Protein AF-Q5AX86-F1 (afdb_monomer)

Secondary structure (DSSP, 8-state):
-HHHIIIIIHHHHTTTHHHH--SSS-HHHHHHHHHHHHHHHHHHS---TTS-HHHHHHHTT---HHHHHHHHHHHTSEEEEEEEEEETTEEEEEEEEEETTEEEEEEEEEEETT--HHHHHHHHHHHHHHHHHTSGGGTT-SS-PPP------TTSS-HHHHHHHHHHHHHHTS--TTSPPPHHHHHHHHHHHHHHHHHHHHHHHS-HHHHHTT-----HHHHHHHTTS-HHHHHHHHHHHHT-SS-HHHHHHTT-SSS--B-TTSSB--TTHHHH-HHHHHHTHHHHTT-SSHHHHHHHHHHHSHHHHHHHHHHHHHTTIIIIIS--GGGT--

Radius of gyration: 35.21 Å; Cα contacts (8 Å, |Δi|>4): 435; chains: 1; bounding box: 73×39×87 Å

InterPro domains:
  IPR012337 Ribonuclease H-like superfamily [SSF53098] (78-175)
  IPR036397 Ribonuclease H superfamily [G3DSA:3.30.420.10] (135-176)

Mean predicted aligned error: 13.95 Å

Nearest PDB structures (foldseek):
  1l4s-assembly1_A  TM=4.007E-01  e=5.337E-01  Escherichia coli
  3hjf-assembly1_A  TM=3.386E-01  e=1.999E+00  Thermus thermophilus HB27
  1imu-assembly1_A  TM=4.315E-01  e=4.655E+00  Haemophilus influenzae
  4lid-assembly1_B  TM=6.102E-01  e=7.895E+00  Sulfolobus spindle-shaped virus 1

Structure (mmCIF, N/CA/C/O backbone):
data_AF-Q5AX86-F1
#
_entry.id   AF-Q5AX86-F1
#
loop_
_atom_site.group_PDB
_atom_site.id
_atom_site.type_symbol
_atom_site.label_atom_id
_atom_site.label_alt_id
_atom_site.label_comp_id
_atom_site.label_asym_id
_atom_site.label_entity_id
_atom_site.label_seq_id
_atom_site.pdbx_PDB_ins_code
_atom_site.Cartn_x
_atom_site.Cartn_y
_atom_site.Cartn_z
_atom_site.occupancy
_atom_site.B_iso_or_equiv
_atom_site.auth_seq_id
_atom_site.auth_comp_id
_atom_site.auth_asym_id
_atom_site.auth_atom_id
_atom_site.pdbx_PDB_model_num
ATOM 1 N N . MET A 1 1 ? 7.206 -17.200 -47.779 1.00 78.69 1 MET A N 1
ATOM 2 C CA . MET A 1 1 ? 6.952 -15.740 -47.746 1.00 78.69 1 MET A CA 1
ATOM 3 C C . MET A 1 1 ? 7.113 -15.130 -46.357 1.00 78.69 1 MET A C 1
ATOM 5 O O . MET A 1 1 ? 7.884 -14.190 -46.231 1.00 78.69 1 MET A O 1
ATOM 9 N N . ARG A 1 2 ? 6.491 -15.676 -45.299 1.00 82.38 2 ARG A N 1
ATOM 10 C CA . ARG A 1 2 ? 6.588 -15.115 -43.934 1.00 82.38 2 ARG A CA 1
ATOM 11 C C . ARG A 1 2 ? 8.021 -14.900 -43.427 1.00 82.38 2 ARG A C 1
ATOM 13 O O . ARG A 1 2 ? 8.354 -13.804 -42.993 1.00 82.38 2 ARG A O 1
ATOM 20 N N . ALA A 1 3 ? 8.877 -15.917 -43.536 1.00 83.31 3 ALA A N 1
ATOM 21 C CA . ALA A 1 3 ? 10.274 -15.818 -43.106 1.00 83.31 3 ALA A CA 1
ATOM 22 C C . ALA A 1 3 ? 11.039 -14.692 -43.829 1.00 83.31 3 ALA A C 1
ATOM 24 O O . ALA A 1 3 ? 11.795 -13.973 -43.192 1.00 83.31 3 ALA A O 1
ATOM 25 N N . ALA A 1 4 ? 10.787 -14.478 -45.125 1.00 84.44 4 ALA A N 1
ATOM 26 C CA . ALA A 1 4 ? 11.418 -13.404 -45.895 1.00 84.44 4 ALA A CA 1
ATOM 27 C C . ALA A 1 4 ? 10.956 -12.009 -45.437 1.00 84.44 4 ALA A C 1
ATOM 29 O O . ALA A 1 4 ? 11.765 -11.092 -45.330 1.00 84.44 4 ALA A O 1
ATOM 30 N N . VAL A 1 5 ? 9.673 -11.849 -45.095 1.00 83.12 5 VAL A N 1
ATOM 31 C CA . VAL A 1 5 ? 9.160 -10.593 -44.523 1.00 83.12 5 VAL A CA 1
ATOM 32 C C . VAL A 1 5 ? 9.840 -10.299 -43.184 1.00 83.12 5 VAL A C 1
ATOM 34 O O . VAL A 1 5 ? 10.326 -9.192 -42.973 1.00 83.12 5 VAL A O 1
ATOM 37 N N . ILE A 1 6 ? 9.939 -11.297 -42.304 1.00 82.94 6 ILE A N 1
ATOM 38 C CA . ILE A 1 6 ? 10.542 -11.127 -40.975 1.00 82.94 6 ILE A CA 1
ATOM 39 C C . ILE A 1 6 ? 12.048 -10.857 -41.056 1.00 82.94 6 ILE A C 1
ATOM 41 O O . ILE A 1 6 ? 12.547 -10.018 -40.315 1.00 82.94 6 ILE A O 1
ATOM 45 N N . GLN A 1 7 ? 12.767 -11.552 -41.938 1.00 85.38 7 GLN A N 1
ATOM 46 C CA . GLN A 1 7 ? 14.231 -11.493 -42.002 1.00 85.38 7 GLN A CA 1
ATOM 47 C C . GLN A 1 7 ? 14.764 -10.363 -42.889 1.00 85.38 7 GLN A C 1
ATOM 49 O O . GLN A 1 7 ? 15.870 -9.889 -42.657 1.00 85.38 7 GLN A O 1
ATOM 54 N N . CYS A 1 8 ? 14.006 -9.920 -43.894 1.00 86.25 8 CYS A N 1
ATOM 55 C CA . CYS A 1 8 ? 14.486 -8.925 -44.858 1.00 86.25 8 CYS A CA 1
ATOM 56 C C . CYS A 1 8 ? 13.701 -7.615 -44.779 1.00 86.25 8 CYS A C 1
ATOM 58 O O . CYS A 1 8 ? 14.297 -6.547 -44.765 1.00 86.25 8 CYS A O 1
ATOM 60 N N . VAL A 1 9 ? 12.369 -7.675 -44.702 1.00 83.81 9 VAL A N 1
ATOM 61 C CA . VAL A 1 9 ? 11.530 -6.467 -44.781 1.00 83.81 9 VAL A CA 1
ATOM 62 C C . VAL A 1 9 ? 11.488 -5.727 -43.445 1.00 83.81 9 VAL A C 1
ATOM 64 O O . VAL A 1 9 ? 11.658 -4.509 -43.420 1.00 83.81 9 VAL A O 1
ATOM 67 N N . LEU A 1 10 ? 11.294 -6.441 -42.329 1.00 82.75 10 LEU A N 1
ATOM 68 C CA . LEU A 1 10 ? 11.212 -5.814 -41.004 1.00 82.75 10 LEU A CA 1
ATOM 69 C C . LEU A 1 10 ? 12.506 -5.095 -40.591 1.00 82.75 10 LEU A C 1
ATOM 71 O O . LEU A 1 10 ? 12.400 -3.943 -40.173 1.00 82.75 10 LEU A O 1
ATOM 75 N N . PRO A 1 11 ? 13.713 -5.684 -40.717 1.00 84.62 11 PRO A N 1
ATOM 76 C CA . PRO A 1 11 ? 14.936 -5.003 -40.301 1.00 84.62 11 PRO A CA 1
ATOM 77 C C . PRO A 1 11 ? 15.202 -3.737 -41.114 1.00 84.62 11 PRO A C 1
ATOM 79 O O . PRO A 1 11 ? 15.601 -2.729 -40.543 1.00 84.62 11 PRO A O 1
ATOM 82 N N . THR A 1 12 ? 14.919 -3.753 -42.421 1.00 86.75 12 THR A N 1
ATOM 83 C CA . THR A 1 12 ? 15.070 -2.574 -43.284 1.00 86.75 12 THR A CA 1
ATOM 84 C C . THR A 1 12 ? 14.047 -1.490 -42.953 1.00 86.75 12 THR A C 1
ATOM 86 O O . THR A 1 12 ? 14.413 -0.325 -42.844 1.00 86.75 12 THR A O 1
ATOM 89 N N . ALA A 1 13 ? 12.777 -1.855 -42.747 1.00 84.69 13 ALA A N 1
ATOM 90 C CA . ALA A 1 13 ? 11.720 -0.892 -42.428 1.00 84.69 13 ALA A CA 1
ATOM 91 C C . ALA A 1 13 ? 11.875 -0.259 -41.033 1.00 84.69 13 ALA A C 1
ATOM 93 O O . ALA A 1 13 ? 11.412 0.856 -40.803 1.00 84.69 13 ALA A O 1
ATOM 94 N N . LEU A 1 14 ? 12.503 -0.976 -40.098 1.00 85.06 14 LEU A N 1
ATOM 95 C CA . LEU A 1 14 ? 12.692 -0.549 -38.707 1.00 85.06 14 LEU A CA 1
ATOM 96 C C . LEU A 1 14 ? 14.100 -0.017 -38.433 1.00 85.06 14 LEU A C 1
ATOM 98 O O . LEU A 1 14 ? 14.398 0.369 -37.300 1.00 85.06 14 LEU A O 1
ATOM 102 N N . TYR A 1 15 ? 14.970 0.002 -39.441 1.00 84.38 15 TYR A N 1
ATOM 103 C CA . TYR A 1 15 ? 16.325 0.507 -39.302 1.00 84.38 15 TYR A CA 1
ATOM 104 C C . TYR A 1 15 ? 16.299 1.974 -38.860 1.00 84.38 15 TYR A C 1
ATOM 106 O O . TYR A 1 15 ? 15.675 2.813 -39.505 1.00 84.38 15 TYR A O 1
ATOM 114 N N . GLY A 1 16 ? 16.952 2.285 -37.738 1.00 78.00 16 GLY A N 1
ATOM 115 C CA . GLY A 1 16 ? 16.982 3.638 -37.175 1.00 78.00 16 GLY A CA 1
ATOM 116 C C . GLY A 1 16 ? 15.692 4.081 -36.471 1.00 78.00 16 GLY A C 1
ATOM 117 O O . GLY A 1 16 ? 15.604 5.237 -36.056 1.00 78.00 16 GLY A O 1
ATOM 118 N N . ALA A 1 17 ? 14.705 3.195 -36.281 1.00 80.94 17 ALA A N 1
ATOM 119 C CA . ALA A 1 17 ? 13.447 3.529 -35.601 1.00 80.94 17 ALA A CA 1
ATOM 120 C C . ALA A 1 17 ? 13.650 4.077 -34.180 1.00 80.94 17 ALA A C 1
ATOM 122 O O . ALA A 1 17 ? 12.872 4.906 -33.720 1.00 80.94 17 ALA A O 1
ATOM 123 N N . GLU A 1 18 ? 14.725 3.676 -33.504 1.00 74.19 18 GLU A N 1
ATOM 124 C CA . GLU A 1 18 ? 15.127 4.196 -32.192 1.00 74.19 18 GLU A CA 1
ATOM 125 C C . GLU A 1 18 ? 15.459 5.701 -32.171 1.00 74.19 18 GLU A C 1
ATOM 127 O O . GLU A 1 18 ? 15.354 6.334 -31.110 1.00 74.19 18 GLU A O 1
ATOM 132 N N . VAL A 1 19 ? 15.822 6.254 -33.336 1.00 73.56 19 VAL A N 1
ATOM 133 C CA . VAL A 1 19 ? 16.203 7.656 -33.546 1.00 73.56 19 VAL A CA 1
ATOM 134 C C . VAL A 1 19 ? 15.000 8.495 -33.974 1.00 73.56 19 VAL A C 1
ATOM 136 O O . VAL A 1 19 ? 14.775 9.566 -33.417 1.00 73.56 19 VAL A O 1
ATOM 139 N N . PHE A 1 20 ? 14.218 8.031 -34.955 1.00 76.44 20 PHE A N 1
ATOM 140 C CA . PHE A 1 20 ? 13.155 8.852 -35.553 1.00 76.44 20 PHE A CA 1
ATOM 141 C C . PHE A 1 20 ? 11.770 8.663 -34.921 1.00 76.44 20 PHE A C 1
ATOM 143 O O . PHE A 1 20 ? 10.929 9.560 -35.034 1.00 76.44 20 PHE A O 1
ATOM 150 N N . TYR A 1 21 ? 11.497 7.522 -34.278 1.00 77.12 21 TYR A N 1
ATOM 151 C CA . TYR A 1 21 ? 10.215 7.275 -33.623 1.00 77.12 21 TYR A CA 1
ATOM 152 C C . TYR A 1 21 ? 10.268 7.741 -32.163 1.00 77.12 21 TYR A C 1
ATOM 154 O O . TYR A 1 21 ? 11.211 7.462 -31.431 1.00 77.12 21 TYR A O 1
ATOM 162 N N . THR A 1 22 ? 9.248 8.470 -31.719 1.00 69.75 22 THR A N 1
ATOM 163 C CA . THR A 1 22 ? 9.179 9.071 -30.372 1.00 69.75 22 THR A CA 1
ATOM 164 C C . THR A 1 22 ? 7.855 8.786 -29.659 1.00 69.75 22 THR A C 1
ATOM 166 O O . THR A 1 22 ? 7.628 9.262 -28.547 1.00 69.75 22 THR A O 1
ATOM 169 N N . GLY A 1 23 ? 6.957 8.018 -30.287 1.00 69.56 23 GLY A N 1
ATOM 170 C CA . GLY A 1 23 ? 5.651 7.623 -29.745 1.00 69.56 23 GLY A CA 1
ATOM 171 C C . GLY A 1 23 ? 4.599 8.738 -29.686 1.00 69.56 23 GLY A C 1
ATOM 172 O O . GLY A 1 23 ? 3.405 8.458 -29.738 1.00 69.56 23 GLY A O 1
ATOM 173 N N . LYS A 1 24 ? 4.991 10.018 -29.628 1.00 64.06 24 LYS A N 1
ATOM 174 C CA . LYS A 1 24 ? 4.051 11.149 -29.576 1.00 64.06 24 LYS A CA 1
ATOM 175 C C . LYS A 1 24 ? 3.783 11.707 -30.975 1.00 64.06 24 LYS A C 1
ATOM 177 O O . LYS A 1 24 ? 4.699 12.142 -31.660 1.00 64.06 24 LYS A O 1
ATOM 182 N N . ARG A 1 25 ? 2.504 11.762 -31.374 1.00 66.50 25 ARG A N 1
ATOM 183 C CA . ARG A 1 25 ? 2.006 12.440 -32.597 1.00 66.50 25 ARG A CA 1
ATOM 184 C C . ARG A 1 25 ? 2.563 11.915 -33.934 1.00 66.50 25 ARG A C 1
ATOM 186 O O . ARG A 1 25 ? 2.402 12.566 -34.961 1.00 66.50 25 ARG A O 1
ATOM 193 N N . GLN A 1 26 ? 3.148 10.717 -33.956 1.00 82.12 26 GLN A N 1
ATOM 194 C CA . GLN A 1 26 ? 3.697 10.085 -35.164 1.00 82.12 26 GLN A CA 1
ATOM 195 C C . GLN A 1 26 ? 2.815 8.940 -35.693 1.00 82.12 26 GLN A C 1
ATOM 197 O O . GLN A 1 26 ? 3.321 7.962 -36.238 1.00 82.12 26 GLN A O 1
ATOM 202 N N . GLN A 1 27 ? 1.486 9.071 -35.588 1.00 84.50 27 GLN A N 1
ATOM 203 C CA . GLN A 1 27 ? 0.545 8.050 -36.078 1.00 84.50 27 GLN A CA 1
ATOM 204 C C . GLN A 1 27 ? 0.749 7.738 -37.568 1.00 84.50 27 GLN A C 1
ATOM 206 O O . GLN A 1 27 ? 0.566 6.609 -38.003 1.00 84.50 27 GLN A O 1
ATOM 211 N N . TRP A 1 28 ? 1.186 8.719 -38.357 1.00 87.00 28 TRP A N 1
ATOM 212 C CA . TRP A 1 28 ? 1.512 8.536 -39.771 1.00 87.00 28 TRP A CA 1
ATOM 213 C C . TRP A 1 28 ? 2.670 7.546 -40.015 1.00 87.00 28 TRP A C 1
ATOM 215 O O . TRP A 1 28 ? 2.637 6.814 -41.004 1.00 87.00 28 TRP A O 1
ATOM 225 N N . VAL A 1 29 ? 3.647 7.458 -39.102 1.00 86.38 29 VAL A N 1
ATOM 226 C CA . VAL A 1 29 ? 4.742 6.469 -39.156 1.00 86.38 29 VAL A CA 1
ATOM 227 C C . VAL A 1 29 ? 4.198 5.071 -38.860 1.00 86.38 29 VAL A C 1
ATOM 229 O O . VAL A 1 29 ? 4.479 4.126 -39.597 1.00 86.38 29 VAL A O 1
ATOM 232 N N . VAL A 1 30 ? 3.341 4.953 -37.839 1.00 88.44 30 VAL A N 1
ATOM 233 C CA . VAL A 1 30 ? 2.641 3.701 -37.500 1.00 88.44 30 VAL A CA 1
ATOM 234 C C . VAL A 1 30 ? 1.771 3.238 -38.673 1.00 88.44 30 VAL A C 1
ATOM 236 O O . VAL A 1 30 ? 1.842 2.080 -39.076 1.00 88.44 30 VAL A O 1
ATOM 239 N N . ASN A 1 31 ? 1.013 4.152 -39.285 1.00 90.19 31 ASN A N 1
ATOM 240 C CA . ASN A 1 31 ? 0.147 3.867 -40.430 1.00 90.19 31 ASN A CA 1
ATOM 241 C C . ASN A 1 31 ? 0.946 3.461 -41.680 1.00 90.19 31 ASN A C 1
ATOM 243 O O . ASN A 1 31 ? 0.514 2.577 -42.420 1.00 90.19 31 ASN A O 1
ATOM 247 N N . SER A 1 32 ? 2.118 4.064 -41.906 1.00 89.62 32 SER A N 1
ATOM 248 C CA . SER A 1 32 ? 3.024 3.672 -42.995 1.00 89.62 32 SER A CA 1
ATOM 249 C C . SER A 1 32 ? 3.500 2.227 -42.830 1.00 89.62 32 SER A C 1
ATOM 251 O O . SER A 1 32 ? 3.423 1.435 -43.772 1.00 89.62 32 SER A O 1
ATOM 253 N N . LEU A 1 33 ? 3.910 1.849 -41.615 1.00 89.25 33 LEU A N 1
ATOM 254 C CA . LEU A 1 33 ? 4.310 0.474 -41.313 1.00 89.25 33 LEU A CA 1
ATOM 255 C C . LEU A 1 33 ? 3.119 -0.497 -41.386 1.00 89.25 33 LEU A C 1
ATOM 257 O O . LEU A 1 33 ? 3.256 -1.602 -41.907 1.00 89.25 33 LEU A O 1
ATOM 261 N N . LEU A 1 34 ? 1.929 -0.072 -40.951 1.00 91.31 34 LEU A N 1
ATOM 262 C CA . LEU A 1 34 ? 0.694 -0.852 -41.056 1.00 91.31 34 LEU A CA 1
ATOM 263 C C . LEU A 1 34 ? 0.318 -1.151 -42.515 1.00 91.31 34 LEU A C 1
ATOM 265 O O . LEU A 1 34 ? -0.109 -2.263 -42.823 1.00 91.31 34 LEU A O 1
ATOM 269 N N . SER A 1 35 ? 0.511 -0.189 -43.423 1.00 90.94 35 SER A N 1
ATOM 270 C CA . SER A 1 35 ? 0.299 -0.378 -44.864 1.00 90.94 35 SER A CA 1
ATOM 271 C C . SER A 1 35 ? 1.253 -1.428 -45.450 1.00 90.94 35 SER A C 1
ATOM 273 O O . SER A 1 35 ? 0.829 -2.344 -46.168 1.00 90.94 35 SER A O 1
ATOM 275 N N . LEU A 1 36 ? 2.534 -1.364 -45.069 1.00 90.19 36 LEU A N 1
ATOM 276 C CA . LEU A 1 36 ? 3.532 -2.369 -45.437 1.00 90.19 36 LEU A CA 1
ATOM 277 C C . LEU A 1 36 ? 3.155 -3.754 -44.890 1.00 90.19 36 LEU A C 1
ATOM 279 O O . LEU A 1 36 ? 3.170 -4.735 -45.633 1.00 90.19 36 LEU A O 1
ATOM 283 N N . PHE A 1 37 ? 2.758 -3.837 -43.617 1.00 90.25 37 PHE A N 1
ATOM 284 C CA . PHE A 1 37 ? 2.391 -5.100 -42.971 1.00 90.25 37 PHE A CA 1
ATOM 285 C C . PHE A 1 37 ? 1.127 -5.702 -43.573 1.00 90.25 37 PHE A C 1
ATOM 287 O O . PHE A 1 37 ? 1.061 -6.913 -43.752 1.00 90.25 37 PHE A O 1
ATOM 294 N N . ARG A 1 38 ? 0.143 -4.879 -43.949 1.00 91.50 38 ARG A N 1
ATOM 295 C CA . ARG A 1 38 ? -1.057 -5.339 -44.657 1.00 91.50 38 ARG A CA 1
ATOM 296 C C . ARG A 1 38 ? -0.701 -5.946 -46.013 1.00 91.50 38 ARG A C 1
ATOM 298 O O . ARG A 1 38 ? -1.211 -7.011 -46.355 1.00 91.50 38 ARG A O 1
ATOM 305 N N . THR A 1 39 ? 0.189 -5.299 -46.762 1.00 90.94 39 THR A N 1
ATOM 306 C CA . THR A 1 39 ? 0.668 -5.803 -48.059 1.00 90.94 39 THR A CA 1
ATOM 307 C C . THR A 1 39 ? 1.425 -7.120 -47.888 1.00 90.94 39 THR A C 1
ATOM 309 O O . THR A 1 39 ? 1.170 -8.084 -48.607 1.00 90.94 39 THR A O 1
ATOM 312 N N . ALA A 1 40 ? 2.297 -7.194 -46.881 1.00 89.00 40 ALA A N 1
ATOM 313 C CA . ALA A 1 40 ? 3.026 -8.407 -46.541 1.00 89.00 40 ALA A CA 1
ATOM 314 C C . ALA A 1 40 ? 2.092 -9.543 -46.090 1.00 89.00 40 ALA A C 1
ATOM 316 O O . ALA A 1 40 ? 2.253 -10.671 -46.544 1.00 89.00 40 ALA A O 1
ATOM 317 N N . ALA A 1 41 ? 1.088 -9.257 -45.256 1.00 90.56 41 ALA A N 1
ATOM 318 C CA . ALA A 1 41 ? 0.113 -10.242 -44.796 1.00 90.56 41 ALA A CA 1
ATOM 319 C C . ALA A 1 41 ? -0.663 -10.850 -45.973 1.00 90.56 41 ALA A C 1
ATOM 321 O O . ALA A 1 41 ? -0.729 -12.068 -46.084 1.00 90.56 41 ALA A O 1
ATOM 322 N N . LEU A 1 42 ? -1.153 -10.029 -46.909 1.00 91.00 42 LEU A N 1
ATOM 323 C CA . LEU A 1 42 ? -1.842 -10.507 -48.118 1.00 91.00 42 LEU A CA 1
ATOM 324 C C . LEU A 1 42 ? -0.944 -11.346 -49.047 1.00 91.00 42 LEU A C 1
ATOM 326 O O . LEU A 1 42 ? -1.455 -12.143 -49.826 1.00 91.00 42 LEU A O 1
ATOM 330 N N . ALA A 1 43 ? 0.381 -11.186 -48.973 1.00 87.50 43 ALA A N 1
ATOM 331 C CA . ALA A 1 43 ? 1.337 -12.031 -49.691 1.00 87.50 43 ALA A CA 1
ATOM 332 C C . ALA A 1 43 ? 1.695 -13.328 -48.936 1.00 87.50 43 ALA A C 1
ATOM 334 O O . ALA A 1 43 ? 2.241 -14.259 -49.529 1.00 87.50 43 ALA A O 1
ATOM 335 N N . ILE A 1 44 ? 1.443 -13.388 -47.624 1.00 88.88 44 ILE A N 1
ATOM 336 C CA . ILE A 1 44 ? 1.716 -14.554 -46.773 1.00 88.88 44 ILE A CA 1
ATOM 337 C C . ILE A 1 44 ? 0.516 -15.501 -46.741 1.00 88.88 44 ILE A C 1
ATOM 339 O O . ILE A 1 44 ? 0.711 -16.711 -46.839 1.00 88.88 44 ILE A O 1
ATOM 343 N N . ILE A 1 45 ? -0.695 -14.958 -46.587 1.00 89.75 45 ILE A N 1
ATOM 344 C CA . ILE A 1 45 ? -1.938 -15.725 -46.460 1.00 89.75 45 ILE A CA 1
ATOM 345 C C . ILE A 1 45 ? -2.877 -15.464 -47.648 1.00 89.75 45 ILE A C 1
ATOM 347 O O . ILE A 1 45 ? -2.994 -14.322 -48.094 1.00 89.75 45 ILE A O 1
ATOM 351 N N . PRO A 1 46 ? -3.586 -16.490 -48.155 1.00 85.88 46 PRO A N 1
ATOM 352 C CA . PRO A 1 46 ? -4.544 -16.336 -49.245 1.00 85.88 46 PRO A CA 1
ATOM 353 C C . PRO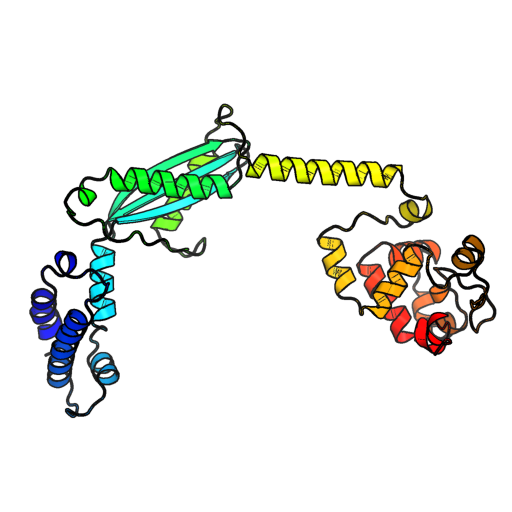 A 1 46 ? -5.842 -15.703 -48.719 1.00 85.88 46 PRO A C 1
ATOM 355 O O . PRO A 1 46 ? -6.817 -16.391 -48.426 1.00 85.88 46 PRO A O 1
ATOM 358 N N . ALA A 1 47 ? -5.844 -14.379 -48.562 1.00 89.75 47 ALA A N 1
ATOM 359 C CA . ALA A 1 47 ? -6.974 -13.611 -48.046 1.00 89.75 47 ALA A CA 1
ATOM 360 C C . ALA A 1 47 ? -7.438 -12.533 -49.037 1.00 89.75 47 ALA A C 1
ATOM 362 O O . ALA A 1 47 ? -6.674 -12.040 -49.869 1.00 89.75 47 ALA A O 1
ATOM 363 N N . TYR A 1 48 ? -8.710 -12.142 -48.942 1.00 88.75 48 TYR A N 1
ATOM 364 C CA . TYR A 1 48 ? -9.270 -11.093 -49.789 1.00 88.75 48 TYR A CA 1
ATOM 365 C C . TYR A 1 48 ? -8.712 -9.715 -49.415 1.00 88.75 48 TYR A C 1
ATOM 367 O O . TYR A 1 48 ? -8.474 -9.400 -48.249 1.00 88.75 48 TYR A O 1
ATOM 375 N N . LYS A 1 49 ? -8.596 -8.824 -50.408 1.00 83.94 49 LYS A N 1
ATOM 376 C CA . LYS A 1 49 ? -8.171 -7.428 -50.186 1.00 83.94 49 LYS A CA 1
ATOM 377 C C . LYS A 1 49 ? -9.078 -6.658 -49.220 1.00 83.94 49 LYS A C 1
ATOM 379 O O . LYS A 1 49 ? -8.647 -5.636 -48.698 1.00 83.94 49 LYS A O 1
ATOM 384 N N . THR A 1 50 ? -10.305 -7.120 -48.988 1.00 89.44 50 THR A N 1
ATOM 385 C CA . THR A 1 50 ? -11.291 -6.526 -48.073 1.00 89.44 50 THR A CA 1
ATOM 386 C C . THR A 1 50 ? -11.199 -7.060 -46.643 1.00 89.44 50 THR A C 1
ATOM 388 O O . THR A 1 50 ? -11.864 -6.526 -45.759 1.00 89.44 50 THR A O 1
ATOM 391 N N . THR A 1 51 ? -10.366 -8.072 -46.373 1.00 90.62 51 THR A N 1
ATOM 392 C CA . THR A 1 51 ? -10.237 -8.645 -45.029 1.00 90.62 51 THR A CA 1
ATOM 393 C C . THR A 1 51 ? -9.749 -7.579 -44.026 1.00 90.62 51 THR A C 1
ATOM 395 O O . THR A 1 51 ? -8.818 -6.815 -44.341 1.00 90.62 51 THR A O 1
ATOM 398 N N . PRO A 1 52 ? -10.351 -7.496 -42.819 1.00 92.56 52 PRO A N 1
ATOM 399 C CA . PRO A 1 52 ? -9.932 -6.555 -41.781 1.00 92.56 52 PRO A CA 1
ATOM 400 C C . PRO A 1 52 ? -8.451 -6.709 -41.411 1.00 92.56 52 PRO A C 1
ATOM 402 O O . PRO A 1 52 ? -7.960 -7.824 -41.238 1.00 92.56 52 PRO A O 1
ATOM 405 N N . THR A 1 53 ? -7.734 -5.590 -41.255 1.00 88.38 53 THR A N 1
ATOM 406 C CA . THR A 1 53 ? -6.276 -5.594 -41.013 1.00 88.38 53 THR A CA 1
ATOM 407 C C . THR A 1 53 ? -5.889 -6.366 -39.752 1.00 88.38 53 THR A C 1
ATOM 409 O O . THR A 1 53 ? -4.956 -7.156 -39.800 1.00 88.38 53 THR A O 1
ATOM 412 N N . ALA A 1 54 ? -6.627 -6.205 -38.650 1.00 87.00 54 ALA A N 1
ATOM 413 C CA . ALA A 1 54 ? -6.326 -6.902 -37.396 1.00 87.00 54 ALA A CA 1
ATOM 414 C C . ALA A 1 54 ? -6.376 -8.436 -37.542 1.00 87.00 54 ALA A C 1
ATOM 416 O O . ALA A 1 54 ? -5.516 -9.134 -37.009 1.00 87.00 54 ALA A O 1
ATOM 417 N N . ALA A 1 55 ? -7.338 -8.958 -38.313 1.00 89.62 55 ALA A N 1
ATOM 418 C CA . ALA A 1 55 ? -7.431 -10.388 -38.600 1.00 89.62 55 ALA A CA 1
ATOM 419 C C . ALA A 1 55 ? -6.263 -10.855 -39.483 1.00 89.62 55 ALA A C 1
ATOM 421 O O . ALA A 1 55 ? -5.636 -11.863 -39.178 1.00 89.62 55 ALA A O 1
ATOM 422 N N . LEU A 1 56 ? -5.913 -10.087 -40.524 1.00 91.44 56 LEU A N 1
ATOM 423 C CA . LEU A 1 56 ? -4.781 -10.408 -41.402 1.00 91.44 56 LEU A CA 1
ATOM 424 C C . LEU A 1 56 ? -3.455 -10.503 -40.639 1.00 91.44 56 LEU A C 1
ATOM 426 O O . LEU A 1 56 ? -2.705 -11.450 -40.851 1.00 91.44 56 LEU A O 1
ATOM 430 N N . LEU A 1 57 ? -3.165 -9.536 -39.762 1.00 90.12 57 LEU A N 1
ATOM 431 C CA . LEU A 1 57 ? -1.921 -9.528 -38.988 1.00 90.12 57 LEU A CA 1
ATOM 432 C C . LEU A 1 57 ? -1.843 -10.719 -38.034 1.00 90.12 57 LEU A C 1
ATOM 434 O O . LEU A 1 57 ? -0.797 -11.356 -37.948 1.00 90.12 57 LEU A O 1
ATOM 438 N N . ARG A 1 58 ? -2.960 -11.055 -37.377 1.00 90.56 58 ARG A N 1
ATOM 439 C CA . ARG A 1 58 ? -3.028 -12.204 -36.472 1.00 90.56 58 ARG A CA 1
ATOM 440 C C . ARG A 1 58 ? -2.781 -13.521 -37.205 1.00 90.56 58 ARG A C 1
ATOM 442 O O . ARG A 1 58 ? -1.956 -14.308 -36.764 1.00 90.56 58 ARG A O 1
ATOM 449 N N . GLU A 1 59 ? -3.462 -13.744 -38.328 1.00 91.50 59 GLU A N 1
ATOM 450 C CA . GLU A 1 59 ? -3.347 -14.994 -39.095 1.00 91.50 59 GLU A CA 1
ATOM 451 C C . GLU A 1 59 ? -2.003 -15.110 -39.841 1.00 91.50 59 GLU A C 1
ATOM 453 O O . GLU A 1 59 ? -1.486 -16.208 -40.028 1.00 91.50 59 GLU A O 1
ATOM 458 N N . ALA A 1 60 ? -1.387 -13.986 -40.227 1.00 89.19 60 ALA A N 1
ATOM 459 C CA . ALA A 1 60 ? -0.029 -13.962 -40.780 1.00 89.19 60 ALA A CA 1
ATOM 460 C C . ALA A 1 60 ? 1.075 -14.036 -39.700 1.00 89.19 60 ALA A C 1
ATOM 462 O O . ALA A 1 60 ? 2.264 -14.072 -40.043 1.00 89.19 60 ALA A O 1
ATOM 463 N N . ASP A 1 61 ? 0.695 -14.049 -38.416 1.00 89.38 61 ASP A N 1
ATOM 464 C CA . ASP A 1 61 ? 1.581 -13.983 -37.250 1.00 89.38 61 ASP A CA 1
ATOM 465 C C . ASP A 1 61 ? 2.601 -12.833 -37.385 1.00 89.38 61 ASP A C 1
ATOM 467 O O . ASP A 1 61 ? 3.823 -13.017 -37.303 1.00 89.38 61 ASP A O 1
ATOM 471 N N . LEU A 1 62 ? 2.077 -11.644 -37.707 1.00 88.06 62 LEU A N 1
ATOM 472 C CA . LEU A 1 62 ? 2.800 -10.376 -37.761 1.00 88.06 62 LEU A CA 1
ATOM 473 C C . LEU A 1 62 ? 2.409 -9.512 -36.552 1.00 88.06 62 LEU A C 1
ATOM 475 O O . LEU A 1 62 ? 1.223 -9.417 -36.226 1.00 88.06 62 LEU A O 1
ATOM 479 N N . PRO A 1 63 ? 3.378 -8.859 -35.888 1.00 85.50 63 PRO A N 1
ATOM 480 C CA . PRO A 1 63 ? 3.093 -8.032 -34.725 1.00 85.50 63 PRO A CA 1
ATOM 481 C C . PRO A 1 63 ? 2.325 -6.767 -35.115 1.00 85.50 63 PRO A C 1
ATOM 483 O O . PRO A 1 63 ? 2.401 -6.289 -36.248 1.00 85.50 63 PRO A O 1
ATOM 486 N N . ASP A 1 64 ? 1.633 -6.182 -34.142 1.00 87.31 64 ASP A N 1
ATOM 487 C CA . ASP A 1 64 ? 1.076 -4.845 -34.300 1.00 87.31 64 ASP A CA 1
ATOM 488 C C . ASP A 1 64 ? 2.215 -3.807 -34.486 1.00 87.31 64 ASP A C 1
ATOM 490 O O . ASP A 1 64 ? 3.177 -3.817 -33.707 1.00 87.31 64 ASP A O 1
ATOM 494 N N . PRO A 1 65 ? 2.151 -2.928 -35.507 1.00 86.81 65 PRO A N 1
ATOM 495 C CA . PRO A 1 65 ? 3.182 -1.924 -35.775 1.00 86.81 65 PRO A CA 1
ATOM 496 C C . PRO A 1 65 ? 3.476 -0.992 -34.598 1.00 86.81 65 PRO A C 1
ATOM 498 O O . PRO A 1 65 ? 4.637 -0.666 -34.347 1.00 86.81 65 PRO A O 1
ATOM 501 N N . GLU A 1 66 ? 2.448 -0.567 -33.863 1.00 84.88 66 GLU A N 1
ATOM 502 C CA . GLU A 1 66 ? 2.607 0.328 -32.720 1.00 84.88 66 GLU A CA 1
ATOM 503 C C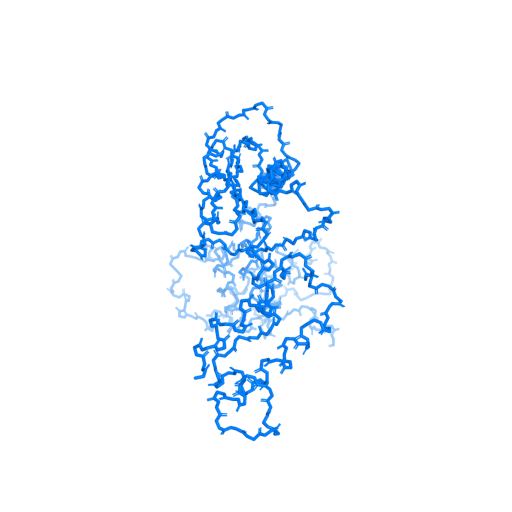 . GLU A 1 66 ? 3.282 -0.407 -31.560 1.00 84.88 66 GLU A C 1
ATOM 505 O O . GLU A 1 66 ? 4.242 0.095 -30.969 1.00 84.88 66 GLU A O 1
ATOM 510 N N . ALA A 1 67 ? 2.853 -1.640 -31.281 1.00 83.62 67 ALA A N 1
ATOM 511 C CA . ALA A 1 67 ? 3.500 -2.506 -30.302 1.00 83.62 67 ALA A CA 1
ATOM 512 C C . ALA A 1 67 ? 4.977 -2.762 -30.650 1.00 83.62 67 ALA A C 1
ATOM 514 O O . ALA A 1 67 ? 5.836 -2.735 -29.763 1.00 83.62 67 ALA A O 1
ATOM 515 N N . LEU A 1 68 ? 5.291 -2.960 -31.933 1.00 85.19 68 LEU A N 1
ATOM 516 C CA . LEU A 1 68 ? 6.654 -3.184 -32.404 1.00 85.19 68 LEU A CA 1
ATOM 517 C C . LEU A 1 68 ? 7.531 -1.945 -32.215 1.00 85.19 68 LEU A C 1
ATOM 519 O O . LEU A 1 68 ? 8.605 -2.053 -31.620 1.00 85.19 68 LEU A O 1
ATOM 523 N N . PHE A 1 69 ? 7.067 -0.767 -32.629 1.00 84.50 69 PHE A N 1
ATOM 524 C CA 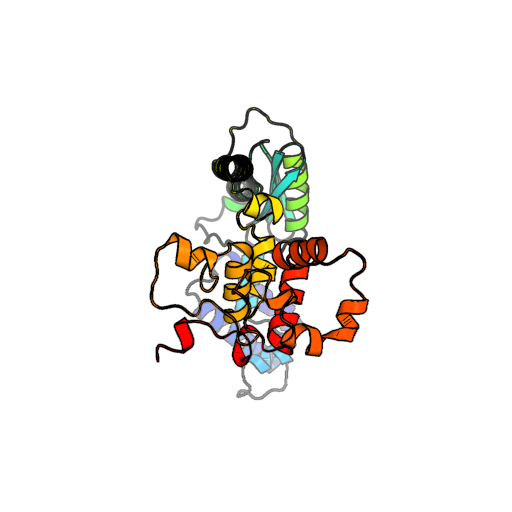. PHE A 1 69 ? 7.790 0.478 -32.391 1.00 84.50 69 PHE A CA 1
ATOM 525 C C . PHE A 1 69 ? 7.973 0.769 -30.894 1.00 84.50 69 PHE A C 1
ATOM 527 O O . PHE A 1 69 ? 9.074 1.106 -30.457 1.00 84.50 69 PHE A O 1
ATOM 534 N N . ASN A 1 70 ? 6.939 0.556 -30.077 1.00 79.31 70 ASN A N 1
ATOM 535 C CA . ASN A 1 70 ? 7.034 0.696 -28.624 1.00 79.31 70 ASN A CA 1
ATOM 536 C C . ASN A 1 70 ? 8.040 -0.295 -28.015 1.00 79.31 70 ASN A C 1
ATOM 538 O O . ASN A 1 70 ? 8.754 0.052 -27.074 1.00 79.31 70 ASN A O 1
ATOM 542 N N . SER A 1 71 ? 8.154 -1.509 -28.563 1.00 78.62 71 SER A N 1
ATOM 543 C CA . SER A 1 71 ? 9.169 -2.479 -28.137 1.00 78.62 71 SER A CA 1
ATOM 544 C C . SER A 1 71 ? 10.595 -2.014 -28.458 1.00 78.62 71 SER A C 1
ATOM 546 O O . SER A 1 71 ? 11.491 -2.193 -27.635 1.00 78.62 71 SER A O 1
ATOM 548 N N . ILE A 1 72 ? 10.801 -1.366 -29.611 1.00 77.88 72 ILE A N 1
ATOM 549 C CA . ILE A 1 72 ? 12.093 -0.793 -30.014 1.00 77.88 72 ILE A CA 1
ATOM 550 C C . ILE A 1 72 ? 12.459 0.364 -29.086 1.00 77.88 72 ILE A C 1
ATOM 552 O O . ILE A 1 72 ? 13.570 0.396 -28.562 1.00 77.88 72 ILE A O 1
ATOM 556 N N . LEU A 1 73 ? 11.507 1.255 -28.791 1.00 74.69 73 LEU A N 1
ATOM 557 C CA . LEU A 1 73 ? 11.732 2.339 -27.834 1.00 74.69 73 LEU A CA 1
ATOM 558 C C . LEU A 1 73 ? 12.105 1.827 -26.450 1.00 74.69 73 LEU A C 1
ATOM 560 O O . LEU A 1 73 ? 13.019 2.368 -25.839 1.00 74.69 73 LEU A O 1
ATOM 564 N N . ARG A 1 74 ? 11.437 0.776 -25.966 1.00 71.44 74 ARG A N 1
ATOM 565 C CA . ARG A 1 74 ? 11.761 0.160 -24.672 1.00 71.44 74 ARG A CA 1
ATOM 566 C C . ARG A 1 74 ? 13.147 -0.481 -24.665 1.00 71.44 74 ARG A C 1
ATOM 568 O O . ARG A 1 74 ? 13.832 -0.407 -23.654 1.00 71.44 74 ARG A O 1
ATOM 575 N N . ARG A 1 75 ? 13.574 -1.095 -25.774 1.00 71.19 75 ARG A N 1
ATOM 576 C CA . ARG A 1 75 ? 14.921 -1.682 -25.905 1.00 71.19 75 ARG A CA 1
ATOM 577 C C . ARG A 1 75 ? 16.020 -0.625 -25.926 1.00 71.19 75 ARG A C 1
ATOM 579 O O . ARG A 1 75 ? 17.080 -0.866 -25.366 1.00 71.19 75 ARG A O 1
ATOM 586 N N . ALA A 1 76 ? 15.742 0.526 -26.531 1.00 72.50 76 ALA A N 1
ATOM 587 C CA . ALA A 1 76 ? 16.645 1.671 -26.579 1.00 72.50 76 ALA A CA 1
ATOM 588 C C . ALA A 1 76 ? 16.509 2.609 -25.359 1.00 72.50 76 ALA A C 1
ATOM 590 O O . ALA A 1 76 ? 17.132 3.669 -25.330 1.00 72.50 76 ALA A O 1
ATOM 591 N N . ALA A 1 77 ? 15.679 2.259 -24.369 1.00 77.25 77 ALA A N 1
ATOM 592 C CA . ALA A 1 77 ? 15.479 3.044 -23.158 1.00 77.25 77 ALA A CA 1
ATOM 593 C C . ALA A 1 77 ? 16.300 2.490 -21.991 1.00 77.25 77 ALA A C 1
ATOM 595 O O . ALA A 1 77 ? 16.463 1.278 -21.819 1.00 77.25 77 ALA A O 1
ATOM 596 N N . ILE A 1 78 ? 16.758 3.403 -21.139 1.00 85.50 78 ILE A N 1
ATOM 597 C CA . ILE A 1 78 ? 17.308 3.052 -19.835 1.00 85.50 78 ILE A CA 1
ATOM 598 C C . ILE A 1 78 ? 16.144 2.816 -18.882 1.00 85.50 78 ILE A C 1
ATOM 600 O O . ILE A 1 78 ? 15.251 3.650 -18.748 1.00 85.50 78 ILE A O 1
ATOM 604 N N . SER A 1 79 ? 16.156 1.658 -18.234 1.00 88.62 79 SER A N 1
ATOM 605 C CA . SER A 1 79 ? 15.169 1.259 -17.238 1.00 88.62 79 SER A CA 1
ATOM 606 C C . SER A 1 79 ? 15.805 1.305 -15.858 1.00 88.62 79 SER A C 1
ATOM 608 O O . SER A 1 79 ? 16.809 0.635 -15.620 1.00 88.62 79 SER A O 1
ATOM 610 N N . VAL A 1 80 ? 15.210 2.066 -14.946 1.00 92.94 80 VAL A N 1
ATOM 611 C CA . VAL A 1 80 ? 15.611 2.111 -13.537 1.00 92.94 80 VAL A CA 1
ATOM 612 C C . VAL A 1 80 ? 14.558 1.374 -12.723 1.00 92.94 80 VAL A C 1
ATOM 614 O O . VAL A 1 80 ? 13.380 1.717 -12.769 1.00 92.94 80 VAL A O 1
ATOM 617 N N . TYR A 1 81 ? 14.990 0.355 -11.993 1.00 95.06 81 TYR A N 1
ATOM 618 C CA . TYR A 1 81 ? 14.196 -0.326 -10.978 1.00 95.06 81 TYR A CA 1
ATOM 619 C C . TYR A 1 81 ? 14.666 0.170 -9.619 1.00 95.06 81 TYR A C 1
ATOM 621 O O . TYR A 1 81 ? 15.870 0.196 -9.379 1.00 95.06 81 TYR A O 1
ATOM 629 N N . SER A 1 82 ? 13.745 0.534 -8.738 1.00 96.50 82 SER A N 1
ATOM 630 C CA . SER A 1 82 ? 14.045 0.997 -7.384 1.00 96.50 82 SER A CA 1
ATOM 631 C C . SER A 1 82 ? 13.114 0.336 -6.385 1.00 96.50 82 SER A C 1
ATOM 633 O O . SER A 1 82 ? 11.973 0.033 -6.728 1.00 96.50 82 SER A O 1
ATOM 635 N N . ASP A 1 83 ? 13.597 0.137 -5.165 1.00 96.25 83 ASP A N 1
ATOM 636 C CA . ASP A 1 83 ? 12.805 -0.409 -4.070 1.00 96.25 83 ASP A CA 1
ATOM 637 C C . ASP A 1 83 ? 13.293 0.126 -2.715 1.00 96.25 83 ASP A C 1
ATOM 639 O O . ASP A 1 83 ? 14.427 0.612 -2.592 1.00 96.25 83 ASP A O 1
ATOM 643 N N . GLY A 1 84 ? 12.435 0.024 -1.703 1.00 95.62 84 GLY A N 1
ATOM 644 C CA . GLY A 1 84 ? 12.701 0.398 -0.320 1.00 95.62 84 GLY A CA 1
ATOM 645 C C . GLY A 1 84 ? 12.420 -0.770 0.621 1.00 95.62 84 GLY A C 1
ATOM 646 O O . GLY A 1 84 ? 11.447 -1.500 0.472 1.00 95.62 84 GLY A O 1
ATOM 647 N N . SER A 1 85 ? 13.272 -0.963 1.623 1.00 95.50 85 SER A N 1
ATOM 648 C CA . SER A 1 85 ? 13.104 -2.025 2.617 1.00 95.50 85 SER A CA 1
ATOM 649 C C . SER A 1 85 ? 13.410 -1.505 4.010 1.00 95.50 85 SER A C 1
ATOM 651 O O . SER A 1 85 ? 14.135 -0.524 4.176 1.00 95.50 85 SER A O 1
ATOM 653 N N . ARG A 1 86 ? 12.888 -2.191 5.028 1.00 94.00 86 ARG A N 1
ATOM 654 C CA . ARG A 1 86 ? 13.173 -1.903 6.433 1.00 94.00 86 ARG A CA 1
ATOM 655 C C . ARG A 1 86 ? 13.552 -3.161 7.197 1.00 94.00 86 ARG A C 1
ATOM 657 O O . ARG A 1 86 ? 12.901 -4.195 7.074 1.00 94.00 86 ARG A O 1
ATOM 664 N N . THR A 1 87 ? 14.604 -3.049 8.000 1.00 91.56 87 THR A N 1
ATOM 665 C CA . THR A 1 87 ? 15.055 -4.079 8.943 1.00 91.56 87 THR A CA 1
ATOM 666 C C . THR A 1 87 ? 15.088 -3.508 10.362 1.00 91.56 87 THR A C 1
ATOM 668 O O . THR A 1 87 ? 14.632 -2.390 10.606 1.00 91.56 87 THR A O 1
ATOM 671 N N . SER A 1 88 ? 15.640 -4.264 11.315 1.00 88.19 88 SER A N 1
ATOM 672 C CA . SER A 1 88 ? 15.886 -3.783 12.677 1.00 88.19 88 SER A CA 1
ATOM 673 C C . SER A 1 88 ? 16.857 -2.600 12.745 1.00 88.19 88 SER A C 1
ATOM 675 O O . SER A 1 88 ? 16.806 -1.855 13.718 1.00 88.19 88 SER A O 1
ATOM 677 N N . GLN A 1 89 ? 17.716 -2.409 11.736 1.00 87.62 89 GLN A N 1
ATOM 678 C CA . GLN A 1 89 ? 18.705 -1.324 11.705 1.00 87.62 89 GLN A CA 1
ATOM 679 C C . GLN A 1 89 ? 18.159 -0.011 11.125 1.00 87.62 89 GLN A C 1
ATOM 681 O O . GLN A 1 89 ? 18.778 1.039 11.293 1.00 87.62 89 GLN A O 1
ATOM 686 N N . GLY A 1 90 ? 17.002 -0.051 10.462 1.00 90.06 90 GLY A N 1
ATOM 687 C CA . GLY A 1 90 ? 16.411 1.105 9.793 1.00 90.06 90 GLY A CA 1
ATOM 688 C C . GLY A 1 90 ? 15.850 0.777 8.421 1.00 90.06 90 GLY A C 1
ATOM 689 O O . GLY A 1 90 ? 15.762 -0.393 8.032 1.00 90.06 90 GLY A O 1
ATOM 690 N N . ALA A 1 91 ? 15.458 1.820 7.692 1.00 95.19 91 ALA A N 1
ATOM 691 C CA . ALA A 1 91 ? 15.100 1.695 6.289 1.00 95.19 91 ALA A CA 1
ATOM 692 C C . ALA A 1 91 ? 16.310 1.960 5.385 1.00 95.19 91 ALA A C 1
ATOM 694 O O . ALA A 1 91 ? 17.284 2.620 5.760 1.00 95.19 91 ALA A O 1
ATOM 695 N N . GLY A 1 92 ? 16.254 1.422 4.175 1.00 96.69 92 GLY A N 1
ATOM 696 C CA . GLY A 1 92 ? 17.261 1.639 3.153 1.00 96.69 92 GLY A CA 1
ATOM 697 C C . GLY A 1 92 ? 16.725 1.340 1.769 1.00 96.69 92 GLY A C 1
ATOM 698 O O . GLY A 1 92 ? 15.712 0.658 1.602 1.00 96.69 92 GLY A O 1
ATOM 699 N N . TYR A 1 93 ? 17.406 1.906 0.786 1.00 97.12 93 TYR A N 1
ATOM 700 C CA . TYR A 1 93 ? 16.966 1.929 -0.597 1.00 97.12 93 TYR A CA 1
ATOM 701 C C . TYR A 1 93 ? 17.924 1.145 -1.482 1.00 97.12 93 TYR A C 1
ATOM 703 O O . TYR A 1 93 ? 19.108 0.981 -1.171 1.00 97.12 93 TYR A O 1
ATOM 711 N N . GLY A 1 94 ? 17.408 0.666 -2.606 1.00 97.50 94 GLY A N 1
ATOM 712 C CA . GLY A 1 94 ? 18.188 -0.017 -3.624 1.00 97.50 94 GLY A CA 1
ATOM 713 C C . GLY A 1 94 ? 17.682 0.324 -5.010 1.00 97.50 94 GLY A C 1
ATOM 714 O O . GLY A 1 94 ? 16.486 0.529 -5.208 1.00 97.50 94 GLY A O 1
ATOM 715 N N . TYR A 1 95 ? 18.591 0.370 -5.979 1.00 97.31 95 TYR A N 1
ATOM 716 C CA . TYR A 1 95 ? 18.235 0.571 -7.375 1.00 97.31 95 TYR A CA 1
ATOM 717 C C . TYR A 1 95 ? 19.109 -0.253 -8.321 1.00 97.31 95 TYR A C 1
ATOM 719 O O . TYR A 1 95 ? 20.269 -0.563 -8.042 1.00 97.31 95 TYR A O 1
ATOM 727 N N . ALA A 1 96 ? 18.550 -0.586 -9.479 1.00 96.38 96 ALA A N 1
ATOM 728 C CA . ALA A 1 96 ? 19.221 -1.294 -10.555 1.00 96.38 96 ALA A CA 1
ATOM 729 C C . ALA A 1 96 ? 18.873 -0.661 -11.906 1.00 96.38 96 ALA A C 1
ATOM 731 O O . ALA A 1 96 ? 17.707 -0.441 -12.226 1.00 96.38 96 ALA A O 1
ATOM 732 N N . ILE A 1 97 ? 19.900 -0.392 -12.705 1.00 93.88 97 ILE A N 1
ATOM 733 C CA . ILE A 1 97 ? 19.818 0.329 -13.973 1.00 93.88 97 ILE A CA 1
ATOM 734 C C . ILE A 1 97 ? 20.127 -0.638 -15.103 1.00 93.88 97 ILE A C 1
ATOM 736 O O . ILE A 1 97 ? 21.179 -1.276 -15.114 1.00 93.88 97 ILE A O 1
ATOM 740 N N . TYR A 1 98 ? 19.227 -0.714 -16.072 1.00 90.00 98 TYR A N 1
ATOM 741 C CA . TYR A 1 98 ? 19.333 -1.584 -17.232 1.00 90.00 98 TYR A CA 1
ATOM 742 C C . TYR A 1 98 ? 19.270 -0.784 -18.529 1.00 90.00 98 TYR A C 1
ATOM 744 O O . TYR A 1 98 ? 18.524 0.187 -18.629 1.00 90.00 98 TYR A O 1
ATOM 752 N N . PHE A 1 99 ? 20.002 -1.237 -19.542 1.00 86.19 99 PHE A N 1
ATOM 753 C CA . PHE A 1 99 ? 19.835 -0.825 -20.932 1.00 86.19 99 PHE A CA 1
ATOM 754 C C . PHE A 1 99 ? 19.442 -2.065 -21.735 1.00 86.19 99 PHE A C 1
ATOM 756 O O . PHE A 1 99 ? 20.238 -2.994 -21.908 1.00 86.19 99 PHE A O 1
ATOM 763 N N . GLY A 1 100 ? 18.168 -2.140 -22.126 1.00 81.25 100 GLY A N 1
ATOM 764 C CA . GLY A 1 100 ? 17.580 -3.386 -22.615 1.00 81.25 100 GLY A CA 1
ATOM 765 C C . GLY A 1 100 ? 17.756 -4.532 -21.594 1.00 81.25 100 GLY A C 1
ATOM 766 O O . GLY A 1 100 ? 17.335 -4.384 -20.446 1.00 81.25 100 GLY A O 1
ATOM 767 N N . PRO A 1 101 ? 18.355 -5.680 -21.970 1.00 82.69 101 PRO A N 1
ATOM 768 C CA . PRO A 1 101 ? 18.579 -6.806 -21.057 1.00 82.69 101 PRO A CA 1
ATOM 769 C C . PRO A 1 101 ? 19.854 -6.682 -20.200 1.00 82.69 101 PRO A C 1
ATOM 771 O O . PRO A 1 101 ? 20.088 -7.528 -19.337 1.00 82.69 101 PRO A O 1
ATOM 774 N N . ILE A 1 102 ? 20.697 -5.674 -20.440 1.00 86.81 102 ILE A N 1
ATOM 775 C CA . ILE A 1 102 ? 22.027 -5.564 -19.830 1.00 86.81 102 ILE A CA 1
ATOM 776 C C . ILE A 1 102 ? 21.940 -4.720 -18.560 1.00 86.81 102 ILE A C 1
ATOM 778 O O . ILE A 1 102 ? 21.437 -3.598 -18.597 1.00 86.81 102 ILE A O 1
ATOM 782 N N . LEU A 1 103 ? 22.453 -5.245 -17.445 1.00 91.75 103 LEU A N 1
ATOM 783 C CA . LEU A 1 103 ? 22.636 -4.475 -16.214 1.00 91.75 103 LEU A CA 1
ATOM 784 C C . LEU A 1 103 ? 23.800 -3.494 -16.409 1.00 91.75 103 LEU A C 1
ATOM 786 O O . LEU A 1 103 ? 24.938 -3.919 -16.587 1.00 91.75 103 LEU A O 1
ATOM 790 N N . VAL A 1 104 ? 23.504 -2.199 -16.362 1.00 91.00 104 VAL A N 1
ATOM 791 C CA . VAL A 1 104 ? 24.473 -1.110 -16.549 1.00 91.00 104 VAL A CA 1
ATOM 792 C C . VAL A 1 104 ? 25.108 -0.724 -15.220 1.00 91.00 104 VAL A C 1
ATOM 794 O O . VAL A 1 104 ? 26.324 -0.627 -15.108 1.00 91.00 104 VAL A O 1
ATOM 797 N N . SER A 1 105 ? 24.278 -0.506 -14.201 1.00 93.81 105 SER A N 1
ATOM 798 C CA . SER A 1 105 ? 24.724 -0.063 -12.882 1.00 93.81 105 SER A CA 1
ATOM 799 C C . SER A 1 105 ? 23.716 -0.464 -11.811 1.00 93.81 105 SER A C 1
ATOM 801 O O . SER A 1 105 ? 22.578 -0.832 -12.104 1.00 93.81 105 SER A O 1
ATOM 803 N N . LYS A 1 106 ? 24.139 -0.430 -10.553 1.00 96.44 106 LYS A N 1
ATOM 804 C CA . LYS A 1 106 ? 23.303 -0.697 -9.385 1.00 96.44 106 LYS A CA 1
ATOM 805 C C . LYS A 1 106 ? 23.870 0.025 -8.173 1.00 96.44 106 LYS A C 1
ATOM 807 O O . LYS A 1 106 ? 25.080 0.220 -8.089 1.00 96.44 106 LYS A O 1
ATOM 812 N N . GLY A 1 107 ? 23.012 0.332 -7.214 1.00 96.69 107 GLY A N 1
ATOM 813 C CA . GLY A 1 107 ? 23.418 0.966 -5.970 1.00 96.69 107 GLY A CA 1
ATOM 814 C C . GLY A 1 107 ? 22.442 0.683 -4.843 1.00 96.69 107 GLY A C 1
ATOM 815 O O . GLY A 1 107 ? 21.335 0.186 -5.058 1.00 96.69 107 GLY A O 1
ATOM 816 N N . HIS A 1 108 ? 22.891 0.963 -3.628 1.00 97.38 108 HIS A N 1
ATOM 817 C CA . HIS A 1 108 ? 22.072 0.923 -2.427 1.00 97.38 108 HIS A CA 1
ATOM 818 C C . HIS A 1 108 ? 22.645 1.866 -1.376 1.00 97.38 108 HIS A C 1
ATOM 820 O O . HIS A 1 108 ? 23.840 2.164 -1.393 1.00 97.38 108 HIS A O 1
ATOM 826 N N . GLY A 1 109 ? 21.808 2.277 -0.431 1.00 96.12 109 GLY A N 1
ATOM 827 C CA . GLY A 1 109 ? 22.233 3.113 0.682 1.00 96.12 109 GLY A CA 1
ATOM 828 C C . GLY A 1 109 ? 21.264 3.064 1.863 1.00 96.12 109 GLY A C 1
ATOM 829 O O . GLY A 1 109 ? 20.123 2.608 1.717 1.00 96.12 109 GLY A O 1
ATOM 830 N N . PRO A 1 110 ? 21.719 3.498 3.048 1.00 96.19 110 PRO A N 1
ATOM 831 C CA . PRO A 1 110 ? 20.853 3.660 4.205 1.00 96.19 110 PRO A CA 1
ATOM 832 C C . PRO A 1 110 ? 19.943 4.881 4.018 1.00 96.19 110 PRO A C 1
ATOM 834 O O . PRO A 1 110 ? 20.392 5.938 3.576 1.00 96.19 110 PRO A O 1
ATOM 837 N N . ALA A 1 111 ? 18.672 4.745 4.393 1.00 93.94 111 ALA A N 1
ATOM 838 C CA . ALA A 1 111 ? 17.769 5.879 4.599 1.00 93.94 111 ALA A CA 1
ATOM 839 C C . ALA A 1 111 ? 17.780 6.331 6.069 1.00 93.94 111 ALA A C 1
ATOM 841 O O . ALA A 1 111 ? 17.437 7.466 6.367 1.00 93.94 111 ALA A O 1
ATOM 842 N N . GLY A 1 112 ? 18.227 5.469 6.989 1.00 93.12 112 GLY A N 1
ATOM 843 C CA . GLY A 1 112 ? 18.428 5.781 8.404 1.00 93.12 112 GLY A CA 1
ATOM 844 C C . GLY A 1 112 ? 17.496 4.996 9.334 1.00 93.12 112 GLY A C 1
ATOM 845 O O . GLY A 1 112 ? 16.493 4.428 8.891 1.00 93.12 112 GLY A O 1
ATOM 846 N N . PRO A 1 113 ? 17.788 4.960 10.646 1.00 91.56 113 PRO A N 1
ATOM 847 C CA . PRO A 1 113 ? 17.033 4.162 11.617 1.00 91.56 113 PRO A CA 1
ATOM 848 C C . PRO A 1 113 ? 15.607 4.676 11.848 1.00 91.56 113 PRO A C 1
ATOM 850 O O . PRO A 1 113 ? 14.709 3.902 12.173 1.00 91.56 113 PRO A O 1
ATOM 853 N N . ARG A 1 114 ? 15.393 5.983 11.667 1.00 92.56 114 ARG A N 1
ATOM 854 C CA . ARG A 1 114 ? 14.121 6.679 11.910 1.00 92.56 114 ARG A CA 1
ATOM 855 C C . ARG A 1 114 ? 13.484 7.171 10.611 1.00 92.56 114 ARG A C 1
ATOM 857 O O . ARG A 1 114 ? 13.121 8.339 10.470 1.00 92.56 114 ARG A O 1
ATOM 864 N N . THR A 1 115 ? 13.397 6.280 9.632 1.00 91.62 115 THR A N 1
ATOM 865 C CA . THR A 1 115 ? 12.797 6.561 8.323 1.00 91.62 115 THR A CA 1
ATOM 866 C C . THR A 1 115 ? 11.810 5.475 7.929 1.00 91.62 115 THR A C 1
ATOM 868 O O . THR A 1 115 ? 11.955 4.312 8.322 1.00 91.62 115 THR A O 1
ATOM 871 N N . GLU A 1 116 ? 10.761 5.856 7.205 1.00 91.62 116 GLU A N 1
ATOM 872 C CA . GLU A 1 116 ? 9.765 4.905 6.730 1.00 91.62 116 GLU A CA 1
ATOM 873 C C . GLU A 1 116 ? 10.201 4.271 5.408 1.00 91.62 116 GLU A C 1
ATOM 875 O O . GLU A 1 116 ? 11.008 4.818 4.657 1.00 91.62 116 GLU A O 1
ATOM 880 N N . VAL A 1 117 ? 9.648 3.091 5.108 1.00 93.62 117 VAL A N 1
ATOM 881 C CA . VAL A 1 117 ? 9.906 2.398 3.830 1.00 93.62 117 VAL A CA 1
ATOM 882 C C . VAL A 1 117 ? 9.555 3.302 2.648 1.00 93.62 117 VAL A C 1
ATOM 884 O O . VAL A 1 117 ? 10.288 3.340 1.669 1.00 93.62 117 VAL A O 1
ATOM 887 N N . TYR A 1 118 ? 8.488 4.090 2.786 1.00 91.69 118 TYR A N 1
ATOM 888 C CA . TYR A 1 118 ? 8.070 5.083 1.802 1.00 91.69 118 TYR A CA 1
ATOM 889 C C . TYR A 1 118 ? 9.176 6.095 1.457 1.00 91.69 118 TYR A C 1
ATOM 891 O O . TYR A 1 118 ? 9.398 6.385 0.283 1.00 91.69 118 TYR A O 1
ATOM 899 N N . ASP A 1 119 ? 9.903 6.609 2.456 1.00 93.38 119 ASP A N 1
ATOM 900 C CA . ASP A 1 119 ? 11.006 7.544 2.211 1.00 93.38 119 ASP A CA 1
ATOM 901 C C . ASP A 1 119 ? 12.142 6.842 1.458 1.00 93.38 119 ASP A C 1
ATOM 903 O O . ASP A 1 119 ? 12.684 7.383 0.495 1.00 93.38 119 ASP A O 1
ATOM 907 N N . ALA A 1 120 ? 12.458 5.604 1.848 1.00 94.88 120 ALA A N 1
ATOM 908 C CA . ALA A 1 120 ? 13.468 4.793 1.179 1.00 94.88 120 ALA A CA 1
ATOM 909 C C . ALA A 1 120 ? 13.094 4.464 -0.280 1.00 94.88 120 ALA A C 1
ATOM 911 O O . ALA A 1 120 ? 13.957 4.519 -1.152 1.00 94.88 120 ALA A O 1
ATOM 912 N N . GLU A 1 121 ? 11.826 4.176 -0.582 1.00 95.25 121 GLU A N 1
ATOM 913 C CA . GLU A 1 121 ? 11.357 3.969 -1.960 1.00 95.25 121 GLU A CA 1
ATOM 914 C C . GLU A 1 121 ? 11.590 5.217 -2.827 1.00 95.25 121 GLU A C 1
ATOM 916 O O . GLU A 1 121 ? 12.099 5.114 -3.947 1.00 95.25 121 GLU A O 1
ATOM 921 N N . ILE A 1 122 ? 11.285 6.405 -2.292 1.00 94.25 122 ILE A N 1
ATOM 922 C CA . ILE A 1 122 ? 11.526 7.680 -2.982 1.00 94.25 122 ILE A CA 1
ATOM 923 C C . ILE A 1 122 ? 13.023 7.909 -3.184 1.00 94.25 122 ILE A C 1
ATOM 925 O O . ILE A 1 122 ? 13.441 8.247 -4.291 1.00 94.25 122 ILE A O 1
ATOM 929 N N . MET A 1 123 ? 13.836 7.701 -2.146 1.00 94.62 123 MET A N 1
ATOM 930 C CA . MET A 1 123 ? 15.293 7.823 -2.246 1.00 94.62 123 MET A CA 1
ATOM 931 C C . MET A 1 123 ? 15.849 6.881 -3.314 1.00 94.62 123 MET A C 1
ATOM 933 O O . MET A 1 123 ? 16.634 7.308 -4.153 1.00 94.62 123 MET A O 1
ATOM 937 N N . GLY A 1 124 ? 15.389 5.628 -3.357 1.00 95.94 124 GLY A N 1
ATOM 938 C CA . GLY A 1 124 ? 15.790 4.666 -4.381 1.00 95.94 124 GLY A CA 1
ATOM 939 C C . GLY A 1 124 ? 15.450 5.129 -5.796 1.00 95.94 124 GLY A C 1
ATOM 940 O O . GLY A 1 124 ? 16.274 4.982 -6.700 1.00 95.94 124 GLY A O 1
ATOM 941 N N . ALA A 1 125 ? 14.266 5.714 -5.995 1.00 94.88 125 ALA A N 1
ATOM 942 C CA . ALA A 1 125 ? 13.852 6.245 -7.291 1.00 94.88 125 ALA A CA 1
ATOM 943 C C . ALA A 1 125 ? 14.695 7.460 -7.720 1.00 94.88 125 ALA A C 1
ATOM 945 O O . ALA A 1 125 ? 15.117 7.541 -8.876 1.00 94.88 125 ALA A O 1
ATOM 946 N N . VAL A 1 126 ? 14.969 8.387 -6.796 1.00 94.50 126 VAL A N 1
ATOM 947 C CA . VAL A 1 126 ? 15.762 9.601 -7.056 1.00 94.50 126 VAL A CA 1
ATOM 948 C C . VAL A 1 126 ? 17.225 9.256 -7.320 1.00 94.50 126 VAL A C 1
ATOM 950 O O . VAL A 1 126 ? 17.771 9.662 -8.344 1.00 94.50 126 VAL A O 1
ATOM 953 N N . GLU A 1 127 ? 17.845 8.458 -6.453 1.00 95.44 127 GLU A N 1
ATOM 954 C CA . GLU A 1 127 ? 19.241 8.037 -6.601 1.00 95.44 127 GLU A CA 1
ATOM 955 C C . GLU A 1 127 ? 19.435 7.164 -7.842 1.00 95.44 127 GLU A C 1
ATOM 957 O O . GLU A 1 127 ? 20.409 7.325 -8.578 1.00 95.44 127 GLU A O 1
ATOM 962 N N . GLY A 1 128 ? 18.469 6.293 -8.144 1.00 94.44 128 GLY A N 1
ATOM 963 C CA . GLY A 1 128 ? 18.467 5.521 -9.380 1.00 94.44 128 GLY A CA 1
ATOM 964 C C . GLY A 1 128 ? 18.381 6.403 -10.628 1.00 94.44 128 GLY A C 1
ATOM 965 O O . GLY A 1 128 ? 19.081 6.140 -11.608 1.00 94.44 128 GLY A O 1
ATOM 966 N N . LEU A 1 129 ? 17.571 7.469 -10.601 1.00 91.25 129 LEU A N 1
ATOM 967 C CA . LEU A 1 129 ? 17.482 8.434 -11.700 1.00 91.25 129 LEU A CA 1
ATOM 968 C C . LEU A 1 129 ? 18.771 9.254 -11.844 1.00 91.25 129 LEU A C 1
ATOM 970 O O . LEU A 1 129 ? 19.273 9.394 -12.958 1.00 91.25 129 LEU A O 1
ATOM 974 N N . HIS A 1 130 ? 19.336 9.755 -10.743 1.00 91.25 130 HIS A N 1
ATOM 975 C CA . HIS A 1 130 ? 20.624 10.455 -10.748 1.00 91.25 130 HIS A CA 1
ATOM 976 C C . HIS A 1 130 ? 21.736 9.574 -11.328 1.00 91.25 130 HIS A C 1
ATOM 978 O O . HIS A 1 130 ? 22.458 9.992 -12.236 1.00 91.25 130 HIS A O 1
ATOM 984 N N . ALA A 1 131 ? 21.829 8.325 -10.872 1.00 91.69 131 ALA A N 1
ATOM 985 C CA . ALA A 1 131 ? 22.806 7.369 -11.370 1.00 91.69 131 ALA A CA 1
ATOM 986 C C . ALA A 1 131 ? 22.574 6.998 -12.843 1.00 91.69 131 ALA A C 1
ATOM 988 O O . ALA A 1 131 ? 23.544 6.724 -13.552 1.00 91.69 131 ALA A O 1
ATOM 989 N N . ALA A 1 132 ? 21.325 7.012 -13.323 1.00 89.00 132 ALA A N 1
ATOM 990 C CA . ALA A 1 132 ? 21.001 6.791 -14.731 1.00 89.00 132 ALA A CA 1
ATOM 991 C C . ALA A 1 132 ? 21.443 7.963 -15.611 1.00 89.00 132 ALA A C 1
ATOM 993 O O . ALA A 1 132 ? 22.049 7.727 -16.652 1.00 89.00 132 ALA A O 1
ATOM 994 N N . LEU A 1 133 ? 21.203 9.207 -15.182 1.00 85.75 133 LEU A N 1
ATOM 995 C CA . LEU A 1 133 ? 21.616 10.413 -15.910 1.00 85.75 133 LEU A CA 1
ATOM 996 C C . LEU A 1 133 ? 23.141 10.527 -16.055 1.00 85.75 133 LEU A C 1
ATOM 998 O O . LEU A 1 133 ? 23.616 11.084 -17.040 1.00 85.75 133 LEU A O 1
ATOM 1002 N N . GLY A 1 134 ? 23.902 9.968 -15.110 1.00 83.94 134 GLY A N 1
ATOM 1003 C CA . GLY A 1 134 ? 25.362 9.894 -15.185 1.00 83.94 134 GLY A CA 1
ATOM 1004 C C . GLY A 1 134 ? 25.912 8.822 -16.136 1.00 83.94 134 GLY A C 1
ATOM 1005 O O . GLY A 1 134 ? 27.128 8.744 -16.306 1.00 83.94 134 GLY A O 1
ATOM 1006 N N . GLN A 1 135 ? 25.071 7.973 -16.742 1.00 83.50 135 GLN A N 1
ATOM 1007 C CA . GLN A 1 135 ? 25.555 6.904 -17.618 1.00 83.50 135 GLN A CA 1
ATOM 1008 C C . GLN A 1 135 ? 25.927 7.430 -19.017 1.00 83.50 135 GLN A C 1
ATOM 1010 O O . GLN A 1 135 ? 25.141 8.164 -19.622 1.00 83.50 135 GLN A O 1
ATOM 1015 N N . PRO A 1 136 ? 27.056 6.983 -19.610 1.00 72.06 136 PRO A N 1
ATOM 1016 C CA . PRO A 1 136 ? 27.483 7.406 -20.949 1.00 72.06 136 PRO A CA 1
ATOM 1017 C C . PRO A 1 136 ? 26.434 7.154 -22.041 1.00 72.06 136 PRO A C 1
ATOM 1019 O O . PRO A 1 136 ? 26.358 7.893 -23.020 1.00 72.06 136 PRO A O 1
ATOM 1022 N N . CYS A 1 137 ? 25.588 6.135 -21.863 1.00 65.69 137 CYS A N 1
ATOM 1023 C CA . CYS A 1 137 ? 24.510 5.794 -22.789 1.00 65.69 137 CYS A CA 1
ATOM 1024 C C . CYS A 1 137 ? 23.374 6.836 -22.852 1.00 65.69 137 CYS A C 1
ATOM 1026 O O . CYS A 1 137 ? 22.608 6.815 -23.812 1.00 65.69 137 CYS A O 1
ATOM 1028 N N . VAL A 1 138 ? 23.281 7.772 -21.896 1.00 61.56 138 VAL A N 1
ATOM 1029 C CA . VAL A 1 138 ? 22.355 8.924 -21.953 1.00 61.56 138 VAL A CA 1
ATOM 1030 C C . VAL A 1 138 ? 22.926 10.073 -22.792 1.00 61.56 138 VAL A C 1
ATOM 1032 O O . VAL A 1 138 ? 22.170 10.819 -23.414 1.00 61.56 138 VAL A O 1
ATOM 1035 N N . GLY A 1 139 ? 24.256 10.204 -22.849 1.00 51.41 139 GLY A N 1
ATOM 1036 C CA . GLY A 1 139 ? 24.960 11.392 -23.350 1.00 51.41 139 GLY A CA 1
ATOM 1037 C C . GLY A 1 139 ? 24.843 11.672 -24.852 1.00 51.41 139 GLY A C 1
ATOM 1038 O O . GLY A 1 139 ? 25.207 12.758 -25.292 1.00 51.41 139 GLY A O 1
ATOM 1039 N N . TYR A 1 140 ? 24.317 10.735 -25.645 1.00 49.41 140 TYR A N 1
ATOM 1040 C CA . TYR A 1 140 ? 24.199 10.886 -27.102 1.00 49.41 140 TYR A CA 1
ATOM 1041 C C . TYR A 1 140 ? 22.800 11.309 -27.577 1.00 49.41 140 TYR A C 1
ATOM 1043 O O . TYR A 1 140 ? 22.607 11.551 -28.768 1.00 49.41 140 TYR A O 1
ATOM 1051 N N . SER A 1 141 ? 21.816 11.420 -26.677 1.00 49.56 141 SER A N 1
ATOM 1052 C CA . SER A 1 141 ? 20.456 11.828 -27.047 1.00 49.56 141 SER A CA 1
ATOM 1053 C C . SER A 1 141 ? 20.287 13.341 -26.902 1.00 49.56 141 SER A C 1
ATOM 1055 O 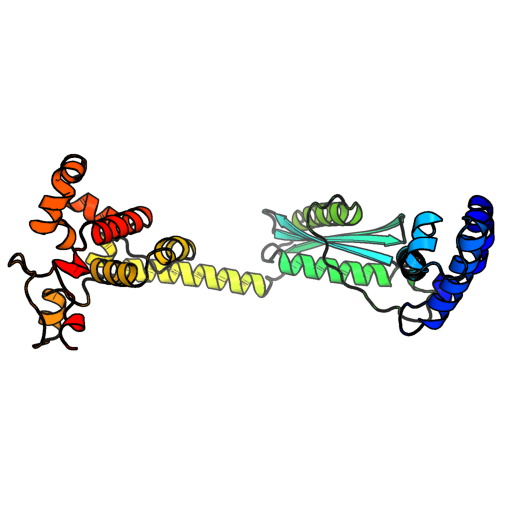O . SER A 1 141 ? 20.081 13.854 -25.807 1.00 49.56 141 SER A O 1
ATOM 1057 N N . THR A 1 142 ? 20.315 14.065 -28.023 1.00 45.09 142 THR A N 1
ATOM 1058 C CA . THR A 1 142 ? 20.063 15.521 -28.094 1.00 45.09 142 THR A CA 1
ATOM 1059 C C . THR A 1 142 ? 18.612 15.912 -27.775 1.00 45.09 142 THR A C 1
ATOM 1061 O O . THR A 1 142 ? 18.295 17.095 -27.664 1.00 45.09 142 THR A O 1
ATOM 1064 N N . GLN A 1 143 ? 17.725 14.930 -27.590 1.00 53.19 143 GLN A N 1
ATOM 1065 C CA . GLN A 1 143 ? 16.361 15.111 -27.105 1.00 53.19 143 GLN A CA 1
ATOM 1066 C C . GLN A 1 143 ? 16.145 14.285 -25.836 1.00 53.19 143 GLN A C 1
ATOM 1068 O O . GLN A 1 143 ? 16.283 13.059 -25.842 1.00 53.19 143 GLN A O 1
ATOM 1073 N N . LEU A 1 144 ? 15.766 14.959 -24.748 1.00 53.56 144 LEU A N 1
ATOM 1074 C CA . LEU A 1 144 ? 15.257 14.311 -23.543 1.00 53.56 144 LEU A CA 1
ATOM 1075 C C . LEU A 1 144 ? 13.949 13.597 -23.907 1.00 53.56 144 LEU A C 1
ATOM 1077 O O . LEU A 1 144 ? 12.910 14.230 -24.112 1.00 53.56 144 LEU A O 1
ATOM 1081 N N . LYS A 1 145 ? 13.997 12.266 -24.024 1.00 64.81 145 LYS A N 1
ATOM 1082 C CA . LYS A 1 145 ? 12.783 11.449 -24.134 1.00 64.81 145 LYS A CA 1
ATOM 1083 C C . LYS A 1 145 ? 11.957 11.623 -22.844 1.00 64.81 145 LYS A C 1
ATOM 1085 O O . LYS A 1 145 ? 12.529 11.834 -21.774 1.00 64.81 145 LYS A O 1
ATOM 1090 N N . PRO A 1 146 ? 10.617 11.566 -22.915 1.00 69.00 146 PRO A N 1
ATOM 1091 C CA . PRO A 1 146 ? 9.772 11.731 -21.736 1.00 69.00 146 PRO A CA 1
ATOM 1092 C C . PRO A 1 146 ? 10.061 10.642 -20.692 1.00 69.00 146 PRO A C 1
ATOM 1094 O O . PRO A 1 146 ? 10.042 9.457 -21.022 1.00 69.00 146 PRO A O 1
ATOM 1097 N N . LEU A 1 147 ? 10.284 11.048 -19.437 1.00 76.06 147 LEU A N 1
ATOM 1098 C CA . LEU A 1 147 ? 10.375 10.134 -18.298 1.00 76.06 147 LEU A CA 1
ATOM 1099 C C . LEU A 1 147 ? 9.036 9.407 -18.129 1.00 76.06 147 LEU A C 1
ATOM 1101 O O . LEU A 1 147 ? 7.992 10.045 -17.979 1.00 76.06 147 LEU A O 1
ATOM 1105 N N . GLN A 1 148 ? 9.070 8.076 -18.145 1.00 81.75 148 GLN A N 1
ATOM 1106 C CA . GLN A 1 148 ? 7.908 7.242 -17.866 1.00 81.75 148 GLN A CA 1
ATOM 1107 C C . GLN A 1 148 ? 8.087 6.562 -16.511 1.00 81.75 148 GLN A C 1
ATOM 1109 O O . GLN A 1 148 ? 9.004 5.768 -16.326 1.00 81.75 148 GLN A O 1
ATOM 1114 N N . VAL A 1 149 ? 7.175 6.851 -15.585 1.00 86.50 149 VAL A N 1
ATOM 1115 C CA . VAL A 1 149 ? 7.103 6.178 -14.285 1.00 86.50 149 VAL A CA 1
ATOM 1116 C C . VAL A 1 149 ? 6.005 5.123 -14.357 1.00 86.50 149 VAL A C 1
ATOM 1118 O O . VAL A 1 149 ? 4.886 5.416 -14.779 1.00 86.50 149 VAL A O 1
ATOM 1121 N N . CYS A 1 150 ? 6.326 3.888 -13.979 1.00 87.94 150 CYS A N 1
ATOM 1122 C CA . CYS A 1 150 ? 5.370 2.788 -13.927 1.00 87.94 150 CYS A CA 1
ATOM 1123 C C . CYS A 1 150 ? 5.504 2.037 -12.604 1.00 87.94 150 CYS A C 1
ATOM 1125 O O . CYS A 1 150 ? 6.606 1.857 -12.093 1.00 87.94 150 CYS A O 1
ATOM 1127 N N . TRP A 1 151 ? 4.370 1.612 -12.052 1.00 90.19 151 TRP A N 1
ATOM 1128 C CA . TRP A 1 151 ? 4.350 0.758 -10.874 1.00 90.19 151 TRP A CA 1
ATOM 1129 C C . TRP A 1 151 ? 4.394 -0.711 -11.295 1.00 90.19 151 TRP A C 1
ATOM 1131 O O . TRP A 1 151 ? 3.697 -1.118 -12.229 1.00 90.19 151 TRP A O 1
ATOM 1141 N N . ILE A 1 152 ? 5.204 -1.500 -10.594 1.00 86.88 152 ILE A N 1
ATOM 1142 C CA . ILE A 1 152 ? 5.361 -2.935 -10.816 1.00 86.88 152 ILE A CA 1
ATOM 1143 C C . ILE A 1 152 ? 4.974 -3.650 -9.517 1.00 86.88 152 ILE A C 1
ATOM 1145 O O . ILE A 1 152 ? 5.498 -3.290 -8.464 1.00 86.88 152 ILE A O 1
ATOM 1149 N N . PRO A 1 153 ? 4.108 -4.681 -9.556 1.00 85.75 153 PRO A N 1
ATOM 1150 C CA . PRO A 1 153 ? 3.768 -5.409 -8.346 1.00 85.75 153 PRO A CA 1
ATOM 1151 C C . PRO A 1 153 ? 4.993 -6.103 -7.738 1.00 85.75 153 PRO A C 1
ATOM 1153 O O . PRO A 1 153 ? 5.815 -6.704 -8.445 1.00 85.75 153 PRO A O 1
ATOM 1156 N N . GLY A 1 154 ? 5.081 -6.072 -6.408 1.00 81.31 154 GLY A N 1
ATOM 1157 C CA . GLY A 1 154 ? 6.104 -6.790 -5.650 1.00 81.31 154 GLY A CA 1
ATOM 1158 C C . GLY A 1 154 ? 6.117 -8.288 -5.971 1.00 81.31 154 GLY A C 1
ATOM 1159 O O . GLY A 1 154 ? 5.091 -8.884 -6.289 1.00 81.31 154 GLY A O 1
ATOM 1160 N N . HIS A 1 155 ? 7.302 -8.902 -5.924 1.00 77.56 155 HIS A N 1
ATOM 1161 C CA . HIS A 1 155 ? 7.511 -10.343 -6.149 1.00 77.56 155 HIS A CA 1
ATOM 1162 C C . HIS A 1 155 ? 7.044 -10.908 -7.512 1.00 77.56 155 HIS A C 1
ATOM 1164 O O . HIS A 1 155 ? 7.017 -12.123 -7.693 1.00 77.56 155 HIS A O 1
ATOM 1170 N N . SER A 1 156 ? 6.799 -10.063 -8.521 1.00 78.25 156 SER A N 1
ATOM 1171 C CA . SER A 1 156 ? 6.320 -10.455 -9.866 1.00 78.25 156 SER A CA 1
ATOM 1172 C C . SER A 1 156 ? 7.338 -11.176 -10.766 1.00 78.25 156 SER A C 1
ATOM 1174 O O . SER A 1 156 ? 7.213 -11.172 -11.986 1.00 78.25 156 SER A O 1
ATOM 1176 N N . GLY A 1 157 ? 8.408 -11.754 -10.220 1.00 80.31 157 GLY A N 1
ATOM 1177 C CA . GLY A 1 157 ? 9.374 -12.509 -11.028 1.00 80.31 157 GLY A CA 1
ATOM 1178 C C . GLY A 1 157 ? 10.389 -11.673 -11.826 1.00 80.31 157 GLY A C 1
ATOM 1179 O O . GLY A 1 157 ? 11.418 -12.227 -12.209 1.00 80.31 157 GLY A O 1
ATOM 1180 N N . ILE A 1 158 ? 10.150 -10.370 -12.019 1.00 85.81 158 ILE A N 1
ATOM 1181 C CA . ILE A 1 158 ? 10.976 -9.464 -12.837 1.00 85.81 158 ILE A CA 1
ATOM 1182 C C . ILE A 1 158 ? 12.373 -9.293 -12.230 1.00 85.81 158 ILE A C 1
ATOM 1184 O O . ILE A 1 158 ? 12.516 -8.888 -11.076 1.00 85.81 158 ILE A O 1
ATOM 1188 N N . ALA A 1 159 ? 13.407 -9.587 -13.023 1.00 89.56 159 ALA A N 1
ATOM 1189 C CA . ALA A 1 159 ? 14.798 -9.617 -12.570 1.00 89.56 159 ALA A CA 1
ATOM 1190 C C . ALA A 1 159 ? 15.278 -8.275 -11.992 1.00 89.56 159 ALA A C 1
ATOM 1192 O O . ALA A 1 159 ? 15.876 -8.267 -10.918 1.00 89.56 159 ALA A O 1
ATOM 1193 N N . GLY A 1 160 ? 14.966 -7.156 -12.657 1.00 90.38 160 GLY A N 1
ATOM 1194 C CA . GLY A 1 160 ? 15.340 -5.819 -12.184 1.00 90.38 160 GLY A CA 1
ATOM 1195 C C . GLY A 1 160 ? 14.699 -5.464 -10.842 1.00 90.38 160 GLY A C 1
ATOM 1196 O O . GLY A 1 160 ? 15.393 -5.019 -9.934 1.00 90.38 160 GLY A O 1
ATOM 1197 N N . ASN A 1 161 ? 13.408 -5.772 -10.677 1.00 92.56 161 ASN A N 1
ATOM 1198 C CA . ASN A 1 161 ? 12.689 -5.543 -9.423 1.00 92.56 161 ASN A CA 1
ATOM 1199 C C . ASN A 1 161 ? 13.240 -6.408 -8.275 1.00 92.56 161 ASN A C 1
ATOM 1201 O O . ASN A 1 161 ? 13.494 -5.917 -7.184 1.00 92.56 161 ASN A O 1
ATOM 1205 N N . LYS A 1 162 ? 13.514 -7.695 -8.535 1.00 94.56 162 LYS A N 1
ATOM 1206 C CA . LYS A 1 162 ? 14.141 -8.597 -7.550 1.00 94.56 162 LYS A CA 1
ATOM 1207 C C . LYS A 1 162 ? 15.522 -8.115 -7.110 1.00 94.56 162 LYS A C 1
ATOM 1209 O O . LYS A 1 162 ? 15.902 -8.293 -5.955 1.00 94.56 162 LYS A O 1
ATOM 1214 N N . LEU A 1 163 ? 16.300 -7.568 -8.044 1.00 95.50 163 LEU A N 1
ATOM 1215 C CA . LEU A 1 163 ? 17.614 -7.026 -7.733 1.00 95.50 163 LEU A CA 1
ATOM 1216 C C . LEU A 1 163 ? 17.493 -5.750 -6.891 1.00 95.50 163 LEU A C 1
ATOM 1218 O O . LEU A 1 163 ? 18.227 -5.630 -5.914 1.00 95.50 163 LEU A O 1
ATOM 1222 N N . ALA A 1 164 ? 16.562 -4.852 -7.224 1.00 95.94 164 ALA A N 1
ATOM 1223 C CA . ALA A 1 164 ? 16.281 -3.653 -6.438 1.00 95.94 164 ALA A CA 1
ATOM 1224 C C . ALA A 1 164 ? 15.840 -3.996 -5.001 1.00 95.94 164 ALA A C 1
ATOM 1226 O O . ALA A 1 164 ? 16.458 -3.494 -4.069 1.00 95.94 164 ALA A O 1
ATOM 1227 N N . ASP A 1 165 ? 14.908 -4.940 -4.810 1.00 95.75 165 ASP A N 1
ATOM 1228 C CA . ASP A 1 165 ? 14.492 -5.452 -3.485 1.00 95.75 165 ASP A CA 1
ATOM 1229 C C . ASP A 1 165 ? 15.684 -5.995 -2.678 1.00 95.75 165 ASP A C 1
ATOM 1231 O O . ASP A 1 165 ? 15.893 -5.658 -1.508 1.00 95.75 165 ASP A O 1
ATOM 1235 N N . LYS A 1 166 ? 16.535 -6.814 -3.314 1.00 96.12 166 LYS A N 1
ATOM 1236 C CA . LYS A 1 166 ? 17.741 -7.350 -2.667 1.00 96.12 166 LYS A CA 1
ATOM 1237 C C . LYS A 1 166 ? 18.693 -6.231 -2.240 1.00 96.12 166 LYS A C 1
ATOM 1239 O O . LYS A 1 166 ? 19.259 -6.294 -1.152 1.00 96.12 166 LYS A O 1
ATOM 1244 N N . LEU A 1 167 ? 18.889 -5.231 -3.094 1.00 97.56 167 LEU A N 1
ATOM 1245 C CA . LEU A 1 167 ? 19.745 -4.078 -2.822 1.00 97.56 167 LEU A CA 1
ATOM 1246 C C . LEU A 1 167 ? 19.162 -3.191 -1.719 1.00 97.56 167 LEU A C 1
ATOM 1248 O O . LEU A 1 167 ? 19.907 -2.769 -0.842 1.00 97.56 167 LEU A O 1
ATOM 1252 N N . ALA A 1 168 ? 17.846 -2.992 -1.691 1.00 96.75 168 ALA A N 1
ATOM 1253 C CA . ALA A 1 168 ? 17.164 -2.246 -0.643 1.00 96.75 168 ALA A CA 1
ATOM 1254 C C . ALA A 1 168 ? 17.335 -2.917 0.723 1.00 96.75 168 ALA A C 1
ATOM 1256 O O . ALA A 1 168 ? 17.650 -2.255 1.710 1.00 96.75 168 ALA A O 1
ATOM 1257 N N . LYS A 1 169 ? 17.248 -4.253 0.780 1.00 96.19 169 LYS A N 1
ATOM 1258 C CA . LYS A 1 169 ? 17.549 -5.028 1.996 1.00 96.19 169 LYS A CA 1
ATOM 1259 C C . LYS A 1 169 ? 18.989 -4.840 2.466 1.00 96.19 169 LYS A C 1
ATOM 1261 O O . LYS A 1 169 ? 19.211 -4.634 3.661 1.00 96.19 169 LYS A O 1
ATOM 1266 N N . LEU A 1 170 ? 19.953 -4.847 1.543 1.00 96.50 170 LEU A N 1
ATOM 1267 C CA . LEU A 1 170 ? 21.353 -4.552 1.865 1.00 96.50 170 LEU A CA 1
ATOM 1268 C C . LEU A 1 170 ? 21.509 -3.122 2.396 1.00 96.50 170 LEU A C 1
ATOM 1270 O O . LEU A 1 170 ? 22.120 -2.943 3.444 1.00 96.50 170 LEU A O 1
ATOM 1274 N N . GLY A 1 171 ? 20.893 -2.132 1.743 1.00 95.88 171 GLY A N 1
ATOM 1275 C CA . GLY A 1 171 ? 20.883 -0.736 2.190 1.00 95.88 171 GLY A CA 1
ATOM 1276 C C . GLY A 1 171 ? 20.287 -0.571 3.587 1.00 95.88 171 GLY A C 1
ATOM 1277 O O . GLY A 1 171 ? 20.872 0.088 4.437 1.00 95.88 171 GLY A O 1
ATOM 1278 N N . SER A 1 172 ? 19.174 -1.251 3.862 1.00 95.50 172 SER A N 1
ATOM 1279 C CA . SER A 1 172 ? 18.490 -1.205 5.160 1.00 95.50 172 SER A CA 1
ATOM 1280 C C . SER A 1 172 ? 19.242 -1.921 6.284 1.00 95.50 172 SER A C 1
ATOM 1282 O O . SER A 1 172 ? 18.904 -1.743 7.448 1.00 95.50 172 SER A O 1
ATOM 1284 N N . SER A 1 173 ? 20.241 -2.743 5.950 1.00 94.44 173 SER A N 1
ATOM 1285 C CA . SER A 1 173 ? 21.108 -3.410 6.928 1.00 94.44 173 SER A CA 1
ATOM 1286 C C . SER A 1 173 ? 22.306 -2.541 7.332 1.00 94.44 173 SER A C 1
ATOM 1288 O O . SER A 1 173 ? 23.024 -2.890 8.268 1.00 94.44 173 SER A O 1
ATOM 1290 N N . ILE A 1 174 ? 22.540 -1.423 6.634 1.00 92.69 174 ILE A N 1
ATOM 1291 C CA . ILE A 1 174 ? 23.606 -0.475 6.956 1.00 92.69 174 ILE A CA 1
ATOM 1292 C C . ILE A 1 174 ? 23.139 0.386 8.129 1.00 92.69 174 ILE A C 1
ATOM 1294 O O . ILE A 1 174 ? 22.181 1.150 8.016 1.00 92.69 174 ILE A O 1
ATOM 1298 N N . TYR A 1 175 ? 23.834 0.276 9.259 1.00 89.94 175 TYR A N 1
ATOM 1299 C CA . TYR A 1 175 ? 23.575 1.126 10.414 1.00 89.94 175 TYR A CA 1
ATOM 1300 C C . TYR A 1 175 ? 24.138 2.531 10.167 1.00 89.94 175 TYR A C 1
ATOM 1302 O O . TYR A 1 175 ? 25.329 2.699 9.908 1.00 89.94 175 TYR A O 1
ATOM 1310 N N . SER A 1 176 ? 23.279 3.548 10.208 1.00 89.31 176 SER A N 1
ATOM 1311 C CA . SER A 1 176 ? 23.660 4.951 9.980 1.00 89.31 176 SER A CA 1
ATOM 1312 C C . SER A 1 176 ? 22.843 5.881 10.882 1.00 89.31 176 SER A C 1
ATOM 1314 O O . SER A 1 176 ? 21.825 6.422 10.448 1.00 89.31 176 SER A O 1
ATOM 1316 N N . PRO A 1 177 ? 23.250 6.034 12.156 1.00 86.69 177 PRO A N 1
ATOM 1317 C CA . PRO A 1 177 ? 22.481 6.763 13.166 1.00 86.69 177 PRO A CA 1
ATOM 1318 C C . PRO A 1 177 ? 22.471 8.277 12.947 1.00 86.69 177 PRO A C 1
ATOM 1320 O O . PRO A 1 177 ? 21.568 8.951 13.437 1.00 86.69 177 PRO A O 1
ATOM 1323 N N . ASP A 1 178 ? 23.440 8.795 12.193 1.00 92.12 178 ASP A N 1
ATOM 1324 C CA . ASP A 1 178 ? 23.599 10.229 11.945 1.00 92.12 178 ASP A CA 1
ATOM 1325 C C . ASP A 1 178 ? 22.552 10.786 10.969 1.00 92.12 178 ASP A C 1
ATOM 1327 O O . ASP A 1 178 ? 22.384 12.002 10.863 1.00 92.12 178 ASP A O 1
ATOM 1331 N N . ILE A 1 179 ? 21.822 9.915 10.260 1.00 90.19 179 ILE A N 1
ATOM 1332 C CA . ILE A 1 179 ? 20.774 10.344 9.335 1.00 90.19 179 ILE A CA 1
ATOM 1333 C C . ILE A 1 179 ? 19.560 10.833 10.146 1.00 90.19 179 ILE A C 1
ATOM 1335 O O . ILE A 1 179 ? 19.023 10.079 10.970 1.00 90.19 179 ILE A O 1
ATOM 1339 N N . PRO A 1 180 ? 19.105 12.085 9.936 1.00 91.31 180 PRO A N 1
ATOM 1340 C CA . PRO A 1 180 ? 17.989 12.643 10.684 1.00 91.31 180 PRO A CA 1
ATOM 1341 C C . PRO A 1 180 ? 16.683 11.883 10.407 1.00 91.31 180 PRO A C 1
ATOM 1343 O O . PRO A 1 180 ? 16.516 11.275 9.348 1.00 91.31 180 PRO A O 1
ATOM 1346 N N . PRO A 1 181 ? 15.731 11.917 11.353 1.00 91.25 181 PRO A N 1
ATOM 1347 C CA . PRO A 1 181 ? 14.451 11.254 11.181 1.00 91.25 181 PRO A CA 1
ATOM 1348 C C . PRO A 1 181 ? 13.648 11.896 10.045 1.00 91.25 181 PRO A C 1
ATOM 1350 O O . PRO A 1 181 ? 13.633 13.119 9.888 1.00 91.25 181 PRO A O 1
ATOM 1353 N N . SER A 1 182 ? 12.935 11.068 9.286 1.00 91.81 182 SER A N 1
ATOM 1354 C CA . SER A 1 182 ? 12.020 11.557 8.249 1.00 91.81 182 SER A CA 1
ATOM 1355 C C . SER A 1 182 ? 10.778 12.222 8.869 1.00 91.81 182 SER A C 1
ATOM 1357 O O . SER A 1 182 ? 10.317 11.803 9.940 1.00 91.81 182 SER A O 1
ATOM 1359 N N . PRO A 1 183 ? 10.159 13.208 8.193 1.00 90.19 183 PRO A N 1
ATOM 1360 C CA . PRO A 1 183 ? 8.876 13.763 8.623 1.00 90.19 183 PRO A CA 1
ATOM 1361 C C . PRO A 1 183 ? 7.770 12.704 8.750 1.00 90.19 183 PRO A C 1
ATOM 1363 O O . PRO A 1 183 ? 6.954 12.781 9.669 1.00 90.19 183 PRO A O 1
ATOM 1366 N N . ALA A 1 184 ? 7.754 11.703 7.860 1.00 87.62 184 ALA A N 1
ATOM 1367 C CA . ALA A 1 184 ? 6.788 10.607 7.892 1.00 87.62 184 ALA A CA 1
ATOM 1368 C C . ALA A 1 184 ? 6.934 9.761 9.167 1.00 87.62 184 ALA A C 1
ATOM 1370 O O . ALA A 1 184 ? 5.941 9.523 9.861 1.00 87.62 184 ALA A O 1
ATOM 1371 N N . TYR A 1 185 ? 8.171 9.400 9.522 1.00 90.44 185 TYR A N 1
ATOM 1372 C CA . TYR A 1 185 ? 8.481 8.690 10.764 1.00 90.44 185 TYR A CA 1
ATOM 1373 C C . TYR A 1 185 ? 8.048 9.497 11.992 1.00 90.44 185 TYR A C 1
ATOM 1375 O O . TYR A 1 185 ? 7.326 8.979 12.841 1.00 90.44 185 TYR A O 1
ATOM 1383 N N . LEU A 1 186 ? 8.418 10.782 12.071 1.00 92.31 186 LEU A N 1
ATOM 1384 C CA . LEU A 1 186 ? 8.048 11.643 13.203 1.00 92.31 186 LEU A CA 1
ATOM 1385 C C . LEU A 1 186 ? 6.529 11.765 13.352 1.00 92.31 186 LEU A C 1
ATOM 1387 O O . LEU A 1 186 ? 5.999 11.737 14.462 1.00 92.31 186 LEU A O 1
ATOM 1391 N N . GLN A 1 187 ? 5.803 11.870 12.238 1.00 90.12 187 GLN A N 1
ATOM 1392 C CA . GLN A 1 187 ? 4.347 11.926 12.264 1.00 90.12 187 GLN A CA 1
ATOM 1393 C C . GLN A 1 187 ? 3.734 10.606 12.752 1.00 90.12 187 GLN A C 1
ATOM 1395 O O . GLN A 1 187 ? 2.740 10.621 13.481 1.00 90.12 187 GLN A O 1
ATOM 1400 N N . GLN A 1 188 ? 4.289 9.465 12.344 1.00 87.69 188 GLN A N 1
ATOM 1401 C CA . GLN A 1 188 ? 3.842 8.152 12.801 1.00 87.69 188 GLN A CA 1
ATOM 1402 C C . GLN A 1 188 ? 4.132 7.940 14.289 1.00 87.69 188 GLN A C 1
ATOM 1404 O O . GLN A 1 188 ? 3.243 7.507 15.022 1.00 87.69 188 GLN A O 1
ATOM 1409 N N . GLU A 1 189 ? 5.326 8.312 14.743 1.00 90.31 189 GLU A N 1
ATOM 1410 C CA . GLU A 1 189 ? 5.736 8.262 16.14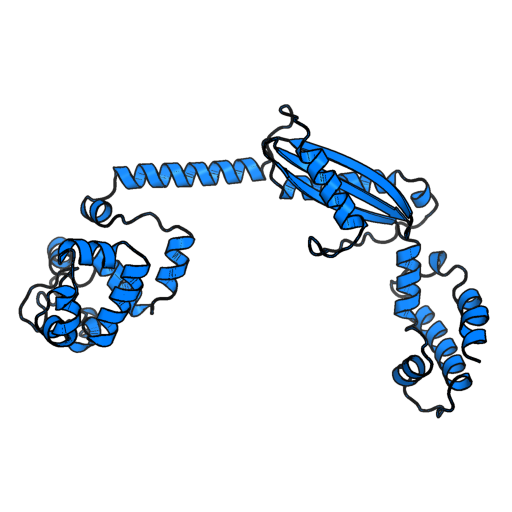5 1.00 90.31 189 GLU A CA 1
ATOM 1411 C C . GLU A 1 189 ? 4.836 9.151 17.014 1.00 90.31 189 GLU A C 1
ATOM 1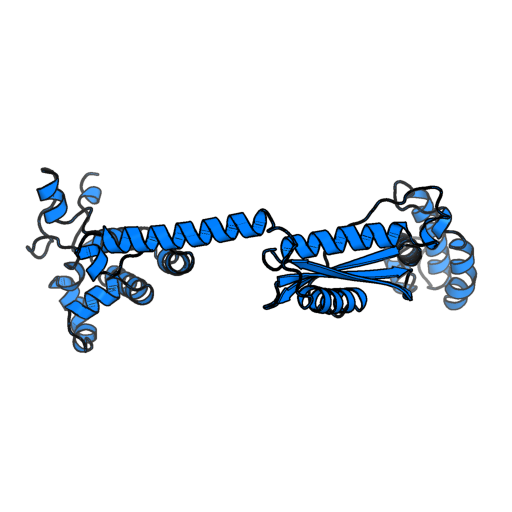413 O O . GLU A 1 189 ? 4.279 8.684 18.007 1.00 90.31 189 GLU A O 1
ATOM 1418 N N . ALA A 1 190 ? 4.576 10.391 16.588 1.00 91.44 190 ALA A N 1
ATOM 1419 C CA . ALA A 1 190 ? 3.663 11.298 17.280 1.00 91.44 190 ALA A CA 1
ATOM 1420 C C . ALA A 1 190 ? 2.231 10.744 17.352 1.00 91.44 190 ALA A C 1
ATOM 1422 O O . ALA A 1 190 ? 1.581 10.847 18.392 1.00 91.44 190 ALA A O 1
ATOM 1423 N N . LYS A 1 191 ? 1.729 10.118 16.276 1.00 88.94 191 LYS A N 1
ATOM 1424 C CA . LYS A 1 191 ? 0.412 9.453 16.278 1.00 88.94 191 LYS A CA 1
ATOM 1425 C C . LYS A 1 191 ? 0.379 8.283 17.256 1.00 88.94 191 LYS A C 1
ATOM 1427 O O . LYS A 1 191 ? -0.594 8.142 17.992 1.00 88.94 191 LYS A O 1
ATOM 1432 N N . GLN A 1 192 ? 1.419 7.454 17.275 1.00 87.62 192 GLN A N 1
ATOM 1433 C CA . GLN A 1 192 ? 1.507 6.309 18.176 1.00 87.62 192 GLN A CA 1
ATOM 1434 C C . GLN A 1 192 ? 1.597 6.751 19.638 1.00 87.62 192 GLN A C 1
ATOM 1436 O O . GLN A 1 192 ? 0.902 6.191 20.491 1.00 87.62 192 GLN A O 1
ATOM 1441 N N . TRP A 1 193 ? 2.393 7.784 19.917 1.00 89.50 193 TRP A N 1
ATOM 1442 C CA . TRP A 1 193 ? 2.480 8.401 21.233 1.00 89.50 193 TRP A CA 1
ATOM 1443 C C . TRP A 1 193 ? 1.130 8.980 21.658 1.00 89.50 193 TRP A C 1
ATOM 1445 O O . TRP A 1 193 ? 0.620 8.606 22.709 1.00 89.50 193 TRP A O 1
ATOM 1455 N N . LEU A 1 194 ? 0.495 9.794 20.808 1.00 88.06 194 LEU A N 1
ATOM 1456 C CA . LEU A 1 194 ? -0.809 10.390 21.095 1.00 88.06 194 LEU A CA 1
ATOM 1457 C C . LEU A 1 194 ? -1.864 9.319 21.364 1.00 88.06 194 LEU A C 1
ATOM 1459 O O . LEU A 1 194 ? -2.635 9.453 22.308 1.00 88.06 194 LEU A O 1
ATOM 1463 N N . CYS A 1 195 ? -1.901 8.249 20.566 1.00 84.56 195 CYS A N 1
ATOM 1464 C CA . CYS A 1 195 ? -2.778 7.119 20.835 1.00 84.56 195 CYS A CA 1
ATOM 1465 C C . CYS A 1 195 ? -2.491 6.539 22.219 1.00 84.56 195 CYS A C 1
ATOM 1467 O O . CYS A 1 195 ? -3.408 6.467 23.029 1.00 84.56 195 CYS A O 1
ATOM 1469 N N . THR A 1 196 ? -1.242 6.167 22.500 1.00 85.38 196 THR A N 1
ATOM 1470 C CA . THR A 1 196 ? -0.842 5.548 23.773 1.00 85.38 196 THR A CA 1
ATOM 1471 C C . THR A 1 196 ? -1.219 6.427 24.962 1.00 85.38 196 THR A C 1
ATOM 1473 O O . THR A 1 196 ? -1.908 5.952 25.859 1.00 85.38 196 THR A O 1
ATOM 1476 N N . GLU A 1 197 ? -0.876 7.713 24.922 1.00 88.12 197 GLU A N 1
ATOM 1477 C CA . GLU A 1 197 ? -1.188 8.677 25.979 1.00 88.12 197 GLU A CA 1
ATOM 1478 C C . GLU A 1 197 ? -2.701 8.911 26.119 1.00 88.12 197 GLU A C 1
ATOM 1480 O O . GLU A 1 197 ? -3.239 9.014 27.217 1.00 88.12 197 GLU A O 1
ATOM 1485 N N . THR A 1 198 ? -3.439 8.922 25.006 1.00 85.12 198 THR A N 1
ATOM 1486 C CA . THR A 1 198 ? -4.908 8.998 25.044 1.00 85.12 198 THR A CA 1
ATOM 1487 C C . THR A 1 198 ? -5.502 7.750 25.696 1.00 85.12 198 THR A C 1
ATOM 1489 O O . THR A 1 198 ? -6.437 7.862 26.488 1.00 85.12 198 THR A O 1
ATOM 1492 N N . TYR A 1 199 ? -4.967 6.559 25.402 1.00 81.31 199 TYR A N 1
ATOM 1493 C CA . TYR A 1 199 ? -5.406 5.309 26.026 1.00 81.31 199 TYR A CA 1
ATOM 1494 C C . TYR A 1 199 ? -5.102 5.285 27.524 1.00 81.31 199 TYR A C 1
ATOM 1496 O O . TYR A 1 199 ? -5.980 4.903 28.298 1.00 81.31 199 TYR A O 1
ATOM 1504 N N . THR A 1 200 ? -3.907 5.704 27.950 1.00 85.31 200 THR A N 1
ATOM 1505 C CA . THR A 1 200 ? -3.542 5.757 29.375 1.00 85.31 200 THR A CA 1
ATOM 1506 C C . THR A 1 200 ? -4.386 6.790 30.123 1.00 85.31 200 THR A C 1
ATOM 1508 O O . THR A 1 200 ? -4.974 6.475 31.160 1.00 85.31 200 THR A O 1
ATOM 1511 N N . ALA A 1 201 ? -4.540 7.995 29.570 1.00 86.75 201 ALA A N 1
ATOM 1512 C CA . ALA A 1 201 ? -5.354 9.048 30.164 1.00 86.75 201 ALA A CA 1
ATOM 1513 C C . ALA A 1 201 ? -6.832 8.641 30.264 1.00 86.75 201 ALA A C 1
ATOM 1515 O O . ALA A 1 201 ? -7.469 8.883 31.293 1.00 86.75 201 ALA A O 1
ATOM 1516 N N . TYR A 1 202 ? -7.370 7.992 29.225 1.00 83.69 202 TYR A N 1
ATOM 1517 C CA . TYR A 1 202 ? -8.730 7.460 29.239 1.00 83.69 202 TYR A CA 1
ATOM 1518 C C . TYR A 1 202 ? -8.886 6.372 30.300 1.00 83.69 202 TYR A C 1
ATOM 1520 O O . TYR A 1 202 ? -9.804 6.456 31.108 1.00 83.69 202 TYR A O 1
ATOM 1528 N N . ALA A 1 203 ? -7.985 5.386 30.352 1.00 82.31 203 ALA A N 1
ATOM 1529 C CA . ALA A 1 203 ? -8.052 4.306 31.336 1.00 82.31 203 ALA A CA 1
ATOM 1530 C C . ALA A 1 203 ? -8.071 4.838 32.780 1.00 82.31 203 ALA A C 1
ATOM 1532 O O . ALA A 1 203 ? -8.805 4.319 33.618 1.00 82.31 203 ALA A O 1
ATOM 1533 N N . ASN A 1 204 ? -7.332 5.917 33.053 1.00 85.69 204 ASN A N 1
ATOM 1534 C CA . ASN A 1 204 ? -7.291 6.548 34.371 1.00 85.69 204 ASN A CA 1
ATOM 1535 C C . ASN A 1 204 ? -8.565 7.347 34.700 1.00 85.69 204 ASN A C 1
ATOM 1537 O O . ASN A 1 204 ? -9.056 7.279 35.827 1.00 85.69 204 ASN A O 1
ATOM 1541 N N . LYS A 1 205 ? -9.105 8.100 33.731 1.00 87.38 205 LYS A N 1
ATOM 1542 C CA . LYS A 1 205 ? -10.244 9.020 33.932 1.00 87.38 205 LYS A CA 1
ATOM 1543 C C . LYS A 1 205 ? -11.616 8.407 33.638 1.00 87.38 205 LYS A C 1
ATOM 1545 O O . LYS A 1 205 ? -12.628 9.052 33.903 1.00 87.38 205 LYS A O 1
ATOM 1550 N N . ALA A 1 206 ? -11.671 7.210 33.058 1.00 82.75 206 ALA A N 1
ATOM 1551 C CA . ALA A 1 206 ? -12.924 6.568 32.688 1.00 82.75 206 ALA A CA 1
ATOM 1552 C C . ALA A 1 206 ? -13.814 6.315 33.923 1.00 82.75 206 ALA A C 1
ATOM 1554 O O . ALA A 1 206 ? -13.299 5.944 34.981 1.00 82.75 206 ALA A O 1
ATOM 1555 N N . PRO A 1 207 ? -15.146 6.461 33.797 1.00 84.69 207 PRO A N 1
ATOM 1556 C CA . PRO A 1 207 ? -16.082 6.017 34.825 1.00 84.69 207 PRO A CA 1
ATOM 1557 C C . PRO A 1 207 ? -15.882 4.536 35.176 1.00 84.69 207 PRO A C 1
ATOM 1559 O O . PRO A 1 207 ? -15.549 3.731 34.304 1.00 84.69 207 PRO A O 1
ATOM 1562 N N . GLU A 1 208 ? -16.145 4.148 36.426 1.00 83.62 208 GLU A N 1
ATOM 1563 C CA . GLU A 1 208 ? -15.981 2.755 36.880 1.00 83.62 208 GLU A CA 1
ATOM 1564 C C . GLU A 1 208 ? -16.816 1.757 36.067 1.00 83.62 208 GLU A C 1
ATOM 1566 O O . GLU A 1 208 ? -16.363 0.652 35.780 1.00 83.62 208 GLU A O 1
ATOM 1571 N N . THR A 1 209 ? -17.995 2.164 35.595 1.00 77.88 209 THR A N 1
ATOM 1572 C CA . THR A 1 209 ? -18.815 1.364 34.673 1.00 77.88 209 THR A CA 1
ATOM 1573 C C . THR A 1 209 ? -18.102 1.085 33.350 1.00 77.88 209 THR A C 1
ATOM 1575 O O . THR A 1 209 ? -18.165 -0.030 32.837 1.00 77.88 209 THR A O 1
ATOM 1578 N N . TYR A 1 210 ? -17.385 2.067 32.804 1.00 80.19 210 TYR A N 1
ATOM 1579 C CA . TYR A 1 210 ? -16.658 1.921 31.541 1.00 80.19 210 TYR A CA 1
ATOM 1580 C C . TYR A 1 210 ? -15.397 1.076 31.728 1.00 80.19 210 TYR A C 1
ATOM 1582 O O . TYR A 1 210 ? -15.078 0.265 30.859 1.00 80.19 210 TYR A O 1
ATOM 1590 N N . LYS A 1 211 ? -14.721 1.213 32.879 1.00 82.31 211 LYS A N 1
ATOM 1591 C CA . LYS A 1 211 ? -13.597 0.349 33.270 1.00 82.31 211 LYS A CA 1
ATOM 1592 C C . LYS A 1 211 ? -14.039 -1.107 33.423 1.00 82.31 211 LYS A C 1
ATOM 1594 O O . LYS A 1 211 ? -13.395 -1.987 32.858 1.00 82.31 211 LYS A O 1
ATOM 1599 N N . ALA A 1 212 ? -15.154 -1.354 34.117 1.00 80.62 212 ALA A N 1
ATOM 1600 C CA . ALA A 1 212 ? -15.715 -2.692 34.315 1.00 80.62 212 ALA A CA 1
ATOM 1601 C C . ALA A 1 212 ? -16.083 -3.367 32.984 1.00 80.62 212 ALA A C 1
ATOM 1603 O O . ALA A 1 212 ? -15.781 -4.539 32.775 1.00 80.62 212 ALA A O 1
ATOM 1604 N N . LEU A 1 213 ? -16.654 -2.602 32.051 1.00 75.19 213 LEU A N 1
ATOM 1605 C CA . LEU A 1 213 ? -16.987 -3.071 30.706 1.00 75.19 213 LEU A CA 1
ATOM 1606 C C . LEU A 1 213 ? -15.797 -3.044 29.734 1.00 75.19 213 LEU A C 1
ATOM 1608 O O . LEU A 1 213 ? -15.979 -3.340 28.555 1.00 75.19 213 LEU A O 1
ATOM 1612 N N . ASN A 1 214 ? -14.591 -2.680 30.192 1.00 76.38 214 ASN A N 1
ATOM 1613 C CA . ASN A 1 214 ? -13.386 -2.534 29.369 1.00 76.38 214 ASN A CA 1
ATOM 1614 C C . ASN A 1 214 ? -13.661 -1.768 28.056 1.00 76.38 214 ASN A C 1
ATOM 1616 O O . ASN A 1 214 ? -13.144 -2.117 26.992 1.00 76.38 214 ASN A O 1
ATOM 1620 N N . ILE A 1 215 ? -14.497 -0.726 28.129 1.00 74.31 215 ILE A N 1
ATOM 1621 C CA . ILE A 1 215 ? -14.791 0.144 26.990 1.00 74.31 215 ILE A CA 1
ATOM 1622 C C . ILE A 1 215 ? -13.514 0.921 26.709 1.00 74.31 215 ILE A C 1
ATOM 1624 O O . ILE A 1 215 ? -13.004 1.624 27.575 1.00 74.31 215 ILE A O 1
ATOM 1628 N N . ARG A 1 216 ? -12.963 0.767 25.508 1.00 69.38 216 ARG A N 1
ATOM 1629 C CA . ARG A 1 216 ? -11.734 1.447 25.088 1.00 69.38 216 ARG A CA 1
ATOM 1630 C C . ARG A 1 216 ? -12.049 2.445 23.978 1.00 69.38 216 ARG A C 1
ATOM 1632 O O . ARG A 1 216 ? -12.989 2.212 23.216 1.00 69.38 216 ARG A O 1
ATOM 1639 N N . PRO A 1 217 ? -11.252 3.519 23.828 1.00 70.19 217 PRO A N 1
ATOM 1640 C CA . PRO A 1 217 ? -11.270 4.327 22.615 1.00 70.19 217 PRO A CA 1
ATOM 1641 C C . PRO A 1 217 ? -11.234 3.422 21.373 1.00 70.19 217 PRO A C 1
ATOM 1643 O O . PRO A 1 217 ? -10.502 2.433 21.338 1.00 70.19 217 PRO A O 1
ATOM 1646 N N . HIS A 1 218 ? -12.068 3.709 20.372 1.00 64.62 218 HIS A N 1
ATOM 1647 C CA . HIS A 1 218 ? -12.257 2.799 19.241 1.00 64.62 218 HIS A CA 1
ATOM 1648 C C . HIS A 1 218 ? -10.975 2.625 18.404 1.00 64.62 218 HIS A C 1
ATOM 1650 O O . HIS A 1 218 ? -10.551 3.542 17.687 1.00 64.62 218 HIS A O 1
ATOM 1656 N N . THR A 1 219 ? -10.412 1.411 18.399 1.00 64.94 219 THR A N 1
ATOM 1657 C CA . THR A 1 219 ? -9.357 1.019 17.454 1.00 64.94 219 THR A CA 1
ATOM 1658 C C . THR A 1 219 ? -9.936 0.774 16.055 1.00 64.94 219 THR A C 1
ATOM 1660 O O . THR A 1 219 ? -11.147 0.854 15.812 1.00 64.94 219 THR A O 1
ATOM 1663 N N . LYS A 1 220 ? -9.059 0.503 15.083 1.00 63.25 220 LYS A N 1
ATOM 1664 C CA . LYS A 1 220 ? -9.472 0.066 13.743 1.00 63.25 220 LYS A CA 1
ATOM 1665 C C . LYS A 1 220 ? -10.071 -1.348 13.791 1.00 63.25 220 LYS A C 1
ATOM 1667 O O . LYS A 1 220 ? -11.035 -1.612 13.074 1.00 63.25 220 LYS A O 1
ATOM 1672 N N . GLU A 1 221 ? -9.562 -2.230 14.659 1.00 59.41 221 GLU A N 1
ATOM 1673 C CA . GLU A 1 221 ? -10.091 -3.590 14.818 1.00 59.41 221 GLU A CA 1
ATOM 1674 C C . GLU A 1 221 ? -11.486 -3.612 15.453 1.00 59.41 221 GLU A C 1
ATOM 1676 O O . GLU A 1 221 ? -12.356 -4.306 14.925 1.00 59.41 221 GLU A O 1
ATOM 1681 N N . SER A 1 222 ? -11.743 -2.843 16.523 1.00 61.00 222 SER A N 1
ATOM 1682 C CA . SER A 1 222 ? -13.074 -2.823 17.161 1.00 61.00 222 SER A CA 1
ATOM 1683 C C . SER A 1 222 ? -14.152 -2.302 16.206 1.00 61.00 222 SER A C 1
ATOM 1685 O O . SER A 1 222 ? -15.189 -2.944 16.022 1.00 61.00 222 SER A O 1
ATOM 1687 N N . ARG A 1 223 ? -13.837 -1.234 15.456 1.00 63.94 223 ARG A N 1
ATOM 1688 C CA . ARG A 1 223 ? -14.693 -0.708 14.379 1.00 63.94 223 ARG A CA 1
ATOM 1689 C C . ARG A 1 223 ? -15.057 -1.758 13.333 1.00 63.94 223 ARG A C 1
ATOM 1691 O O . ARG A 1 223 ? -16.172 -1.752 12.830 1.00 63.94 223 ARG A O 1
ATOM 1698 N N . SER A 1 224 ? -14.146 -2.659 12.975 1.00 61.47 224 SER A N 1
ATOM 1699 C CA . SER A 1 224 ? -14.377 -3.599 11.869 1.00 61.47 224 SER A CA 1
ATOM 1700 C C . SER A 1 224 ? -15.449 -4.664 12.145 1.00 61.47 224 SER A C 1
ATOM 1702 O O . SER A 1 224 ? -16.041 -5.182 11.197 1.00 61.47 224 SER A O 1
ATOM 1704 N N . ARG A 1 225 ? -15.707 -5.002 13.415 1.00 63.22 225 ARG A N 1
ATOM 1705 C CA . ARG A 1 225 ? -16.699 -6.022 13.798 1.00 63.22 225 ARG A CA 1
ATOM 1706 C C . ARG A 1 225 ? -18.017 -5.396 14.235 1.00 63.22 225 ARG A C 1
ATOM 1708 O O . ARG A 1 225 ? -19.064 -5.801 13.745 1.00 63.22 225 ARG A O 1
ATOM 1715 N N . GLU A 1 226 ? -17.969 -4.352 15.058 1.00 71.75 226 GLU A N 1
ATOM 1716 C CA . GLU A 1 226 ? -19.174 -3.650 15.518 1.00 71.75 226 GLU A CA 1
ATOM 1717 C C . GLU A 1 226 ? -19.928 -2.965 14.365 1.00 71.75 226 GLU A C 1
ATOM 1719 O O . GLU A 1 226 ? -21.156 -2.989 14.342 1.00 71.75 226 GLU A O 1
ATOM 1724 N N . HIS A 1 227 ? -19.228 -2.450 13.342 1.00 72.12 227 HIS A N 1
ATOM 1725 C CA . HIS A 1 227 ? -19.876 -1.879 12.150 1.00 72.12 227 HIS A CA 1
ATOM 1726 C C . HIS A 1 227 ? -20.575 -2.910 11.248 1.00 72.12 227 HIS A C 1
ATOM 1728 O O . HIS A 1 227 ? -21.314 -2.511 10.351 1.00 72.12 227 HIS A O 1
ATOM 1734 N N . LYS A 1 228 ? -20.370 -4.220 11.453 1.00 83.12 228 LYS A N 1
ATOM 1735 C CA . LYS A 1 228 ? -21.136 -5.254 10.733 1.00 83.12 228 LYS A CA 1
ATOM 1736 C C . LYS A 1 228 ? -22.538 -5.439 11.309 1.00 83.12 228 LYS A C 1
ATOM 1738 O O . LYS A 1 228 ? -23.381 -6.063 10.668 1.00 83.12 228 LYS A O 1
ATOM 1743 N N . LEU A 1 229 ? -22.791 -4.932 12.516 1.00 85.56 229 LEU A N 1
ATOM 1744 C CA . LEU A 1 229 ? -24.101 -5.021 13.141 1.00 85.56 229 LEU A CA 1
ATOM 1745 C C . LEU A 1 229 ? -25.096 -4.090 12.437 1.00 85.56 229 LEU A C 1
ATOM 1747 O O . LEU A 1 229 ? -24.728 -2.981 12.043 1.00 85.56 229 LEU A O 1
ATOM 1751 N N . PRO A 1 230 ? -26.381 -4.478 12.328 1.00 89.56 230 PRO A N 1
ATOM 1752 C CA . PRO A 1 230 ? -27.409 -3.561 11.859 1.00 89.56 230 PRO A CA 1
ATOM 1753 C C . PRO A 1 230 ? -27.413 -2.284 12.707 1.00 89.56 230 PRO A C 1
ATOM 1755 O O . PRO A 1 230 ? -27.397 -2.357 13.937 1.00 89.56 230 PRO A O 1
ATOM 1758 N N . TRP A 1 231 ? -27.493 -1.117 12.063 1.00 86.69 231 TRP A N 1
ATOM 1759 C CA . TRP A 1 231 ? -27.372 0.193 12.725 1.00 86.69 231 TRP A CA 1
ATOM 1760 C C . TRP A 1 231 ? -28.270 0.350 13.963 1.00 86.69 231 TRP A C 1
ATOM 1762 O O . TRP A 1 231 ? -27.846 0.844 15.008 1.00 86.69 231 TRP A O 1
ATOM 1772 N N . TRP A 1 232 ? -29.515 -0.130 13.882 1.00 86.38 232 TRP A N 1
ATOM 1773 C CA . TRP A 1 232 ? -30.466 -0.060 14.993 1.00 86.38 232 TRP A CA 1
ATOM 1774 C C . TRP A 1 232 ? -30.068 -0.937 16.191 1.00 86.38 232 TRP A C 1
ATOM 1776 O O . TRP A 1 232 ? -30.399 -0.587 17.324 1.00 86.38 232 TRP A O 1
ATOM 1786 N N . VAL A 1 233 ? -29.365 -2.051 15.957 1.00 89.50 233 VAL A N 1
ATOM 1787 C CA . VAL A 1 233 ? -28.818 -2.928 17.003 1.00 89.50 233 VAL A CA 1
ATOM 1788 C C . VAL A 1 233 ? -27.574 -2.297 17.607 1.00 89.50 233 VAL A C 1
ATOM 1790 O O . VAL A 1 233 ? -27.481 -2.225 18.828 1.00 89.50 233 VAL A O 1
ATOM 1793 N N . LEU A 1 234 ? -26.661 -1.788 16.773 1.00 88.75 234 LEU A N 1
ATOM 1794 C CA . LEU A 1 234 ? -25.450 -1.109 17.235 1.00 88.75 234 LEU A CA 1
ATOM 1795 C C . LEU A 1 234 ? -25.801 0.048 18.178 1.00 88.75 234 LEU A C 1
ATOM 1797 O O . LEU A 1 234 ? -25.257 0.139 19.272 1.00 88.75 234 LEU A O 1
ATOM 1801 N N . GLY A 1 235 ? -26.795 0.866 17.822 1.00 87.94 235 GLY A N 1
ATOM 1802 C CA . GLY A 1 235 ? -27.271 1.938 18.699 1.00 87.94 235 GLY A CA 1
ATOM 1803 C C . GLY A 1 235 ? -27.852 1.447 20.035 1.00 87.94 235 GLY A C 1
ATOM 1804 O O . GLY A 1 235 ? -27.787 2.167 21.028 1.00 87.94 235 GLY A O 1
ATOM 1805 N N . ARG A 1 236 ? -28.413 0.230 20.095 1.00 89.56 236 ARG A N 1
ATOM 1806 C CA . ARG A 1 236 ? -28.886 -0.385 21.351 1.00 89.56 236 ARG A CA 1
ATOM 1807 C C . ARG A 1 236 ? -27.748 -0.975 22.172 1.00 89.56 236 ARG A C 1
ATOM 1809 O O . ARG A 1 236 ? -27.786 -0.843 23.390 1.00 89.56 236 ARG A O 1
ATOM 1816 N N . LEU A 1 237 ? -26.758 -1.575 21.519 1.00 88.88 237 LEU A N 1
ATOM 1817 C CA . LEU A 1 237 ? -25.547 -2.060 22.168 1.00 88.88 237 LEU A CA 1
ATOM 1818 C C . LEU A 1 237 ? -24.798 -0.892 22.814 1.00 88.88 237 LEU A C 1
ATOM 1820 O O . LEU A 1 237 ? -24.571 -0.916 24.014 1.00 88.88 237 LEU A O 1
ATOM 1824 N N . VAL A 1 238 ? -24.533 0.179 22.058 1.00 86.31 238 VAL A N 1
ATOM 1825 C CA . VAL A 1 238 ? -23.878 1.392 22.576 1.00 86.31 238 VAL A CA 1
ATOM 1826 C C . VAL A 1 238 ? -24.677 1.995 23.728 1.00 86.31 238 VAL A C 1
ATOM 1828 O O . VAL A 1 238 ? -24.095 2.346 24.752 1.00 86.31 238 VAL A O 1
ATOM 1831 N N . ALA A 1 239 ? -26.008 2.071 23.615 1.00 88.44 239 ALA A N 1
ATOM 1832 C CA . ALA A 1 239 ? -26.846 2.520 24.724 1.00 88.44 239 ALA A CA 1
ATOM 1833 C C . ALA A 1 239 ? -26.647 1.635 25.966 1.00 88.44 239 ALA A C 1
ATOM 1835 O O . ALA A 1 239 ? -26.421 2.165 27.048 1.00 88.44 239 ALA A O 1
ATOM 1836 N N . ALA A 1 240 ? -26.677 0.307 25.819 1.00 88.50 240 ALA A N 1
ATOM 1837 C CA . ALA A 1 240 ? -26.478 -0.627 26.926 1.00 88.50 240 ALA A CA 1
ATOM 1838 C C . ALA A 1 240 ? -25.065 -0.542 27.541 1.00 88.50 240 ALA A C 1
ATOM 1840 O O . ALA A 1 240 ? -24.938 -0.562 28.760 1.00 88.50 240 ALA A O 1
ATOM 1841 N N . CYS A 1 241 ? -24.012 -0.387 26.736 1.00 84.75 241 CYS A N 1
ATOM 1842 C CA . CYS A 1 241 ? -22.642 -0.226 27.237 1.00 84.75 241 CYS A CA 1
ATOM 1843 C C . CYS A 1 241 ? -22.466 1.087 28.010 1.00 84.75 241 CYS A C 1
ATOM 1845 O O . CYS A 1 241 ? -21.776 1.139 29.021 1.00 84.75 241 CYS A O 1
ATOM 1847 N N . THR A 1 242 ? -23.091 2.159 27.526 1.00 82.25 242 THR A N 1
ATOM 1848 C CA . THR A 1 242 ? -22.911 3.500 28.094 1.00 82.25 242 THR A CA 1
ATOM 1849 C C . THR A 1 242 ? -23.906 3.797 29.224 1.00 82.25 242 THR A C 1
ATOM 1851 O O . THR A 1 242 ? -23.655 4.656 30.061 1.00 82.25 242 THR A O 1
ATOM 1854 N N . GLY A 1 243 ? -25.033 3.084 29.282 1.00 82.19 243 GLY A N 1
ATOM 1855 C CA . GLY A 1 243 ? -26.117 3.345 30.229 1.00 82.19 243 GLY A CA 1
ATOM 1856 C C . GLY A 1 243 ? -27.036 4.507 29.834 1.00 82.19 243 GLY A C 1
ATOM 1857 O O . GLY A 1 243 ? -27.821 4.966 30.658 1.00 82.19 243 GLY A O 1
ATOM 1858 N N . HIS A 1 244 ? -26.973 4.972 28.584 1.00 82.25 244 HIS A N 1
ATOM 1859 C CA . HIS A 1 244 ? -27.745 6.118 28.091 1.00 82.25 244 HIS A CA 1
ATOM 1860 C C . HIS A 1 244 ? -29.052 5.712 27.386 1.00 82.25 244 HIS A C 1
ATOM 1862 O O . HIS A 1 244 ? -29.299 4.541 27.091 1.00 82.25 244 HIS A O 1
ATOM 1868 N N . ARG A 1 245 ? -29.842 6.726 27.002 1.00 82.75 245 ARG A N 1
ATOM 1869 C CA . ARG A 1 245 ? -30.963 6.674 26.046 1.00 82.75 245 ARG A CA 1
ATOM 1870 C C . ARG A 1 245 ? -32.345 6.403 26.631 1.00 82.75 245 ARG A C 1
ATOM 1872 O O . ARG A 1 245 ? -33.098 7.348 26.746 1.00 82.75 245 ARG A O 1
ATOM 1879 N N . ASP A 1 246 ? -32.707 5.145 26.869 1.00 83.31 246 ASP A N 1
ATOM 1880 C CA . ASP A 1 246 ? -34.086 4.712 27.211 1.00 83.31 246 ASP A CA 1
ATOM 1881 C C . ASP A 1 246 ? -34.125 4.003 28.574 1.00 83.31 246 ASP A C 1
ATOM 1883 O O . ASP A 1 246 ? -35.038 3.236 28.867 1.00 83.31 246 ASP A O 1
ATOM 1887 N N . PHE A 1 247 ? -33.082 4.188 29.386 1.00 87.25 247 PHE A N 1
ATOM 1888 C CA . PHE A 1 247 ? -32.966 3.575 30.705 1.00 87.25 247 PHE A CA 1
ATOM 1889 C C . PHE A 1 247 ? -33.408 4.545 31.791 1.00 87.25 247 PHE A C 1
ATOM 1891 O O . PHE A 1 247 ? -33.105 5.736 31.734 1.00 87.25 247 PHE A O 1
ATOM 1898 N N . THR A 1 248 ? -34.080 4.008 32.805 1.00 83.12 248 THR A N 1
ATOM 1899 C CA . THR A 1 248 ? -34.692 4.769 33.899 1.00 83.12 248 THR A CA 1
ATOM 1900 C C . THR A 1 248 ? -33.698 5.712 34.575 1.00 83.12 248 THR A C 1
ATOM 1902 O O . THR A 1 248 ? -33.958 6.905 34.683 1.00 83.12 248 THR A O 1
ATOM 1905 N N . ALA A 1 249 ? -32.514 5.202 34.930 1.00 84.12 249 ALA A N 1
ATOM 1906 C CA . ALA A 1 249 ? -31.477 5.983 35.603 1.00 84.12 249 ALA A CA 1
ATOM 1907 C C . ALA A 1 249 ? -30.991 7.190 34.776 1.00 84.12 249 ALA A C 1
ATOM 1909 O O . ALA A 1 249 ? -30.676 8.231 35.342 1.00 84.12 249 ALA A O 1
ATOM 1910 N N . TYR A 1 250 ? -30.956 7.072 33.443 1.00 85.62 250 TYR A N 1
ATOM 1911 C CA . TYR A 1 250 ? -30.558 8.172 32.562 1.00 85.62 250 TYR A CA 1
ATOM 1912 C C . TYR A 1 250 ? -31.605 9.290 32.569 1.00 85.62 250 TYR A C 1
ATOM 1914 O O . TYR A 1 250 ? -31.257 10.453 32.735 1.00 85.62 2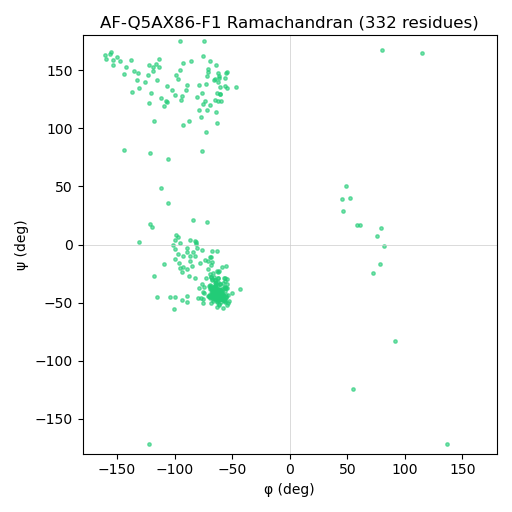50 TYR A O 1
ATOM 1922 N N . HIS A 1 251 ? -32.888 8.949 32.446 1.00 85.06 251 HIS A N 1
ATOM 1923 C CA . HIS A 1 251 ? -33.950 9.955 32.463 1.00 85.06 251 HIS A CA 1
ATOM 1924 C C . HIS A 1 251 ? -34.116 10.626 33.827 1.00 85.06 251 HIS A C 1
ATOM 1926 O O . HIS A 1 251 ? -34.298 11.837 33.872 1.00 85.06 251 HIS A O 1
ATOM 1932 N N . GLN A 1 252 ? -33.984 9.869 34.920 1.00 86.44 252 GLN A N 1
ATOM 1933 C CA . GLN A 1 252 ? -34.007 10.413 36.281 1.00 86.44 252 GLN A CA 1
ATOM 1934 C C . GLN A 1 252 ? -32.860 11.399 36.525 1.00 86.44 252 GLN A C 1
ATOM 1936 O O . GLN A 1 252 ? -33.064 12.431 37.152 1.00 86.44 252 GLN A O 1
ATOM 1941 N N . TYR A 1 253 ? -31.662 11.109 36.009 1.00 85.69 253 TYR A N 1
ATOM 1942 C CA . TYR A 1 253 ? -30.509 11.997 36.162 1.00 85.69 253 TYR A CA 1
ATOM 1943 C C . TYR A 1 253 ? -30.696 13.350 35.454 1.00 85.69 253 TYR A C 1
ATOM 1945 O O . TYR A 1 253 ? -30.241 14.371 35.960 1.00 85.69 253 TYR A O 1
ATOM 1953 N N . PHE A 1 254 ? -31.362 13.363 34.294 1.00 84.38 254 PHE A N 1
ATOM 1954 C CA . PHE A 1 254 ? -31.611 14.574 33.498 1.00 84.38 254 PHE A CA 1
ATOM 1955 C C . PHE A 1 254 ? -32.999 15.199 33.723 1.00 84.38 254 PHE A C 1
ATOM 1957 O O . PHE A 1 254 ? -33.349 16.140 33.015 1.00 84.38 254 PHE A O 1
ATOM 1964 N N . ASP A 1 255 ? -33.775 14.684 34.683 1.00 83.38 255 ASP A N 1
ATOM 1965 C CA . ASP A 1 255 ? -35.131 15.140 35.024 1.00 83.38 255 ASP A CA 1
ATOM 1966 C C . ASP A 1 255 ? -36.092 15.204 33.818 1.00 83.38 255 ASP A C 1
ATOM 1968 O O . ASP A 1 255 ? -36.887 16.127 33.639 1.00 83.38 255 ASP A O 1
ATOM 1972 N N . TYR A 1 256 ? -36.003 14.208 32.931 1.00 82.62 256 TYR A N 1
ATOM 1973 C CA . TYR A 1 256 ? -36.939 14.094 31.815 1.00 82.62 256 TYR A CA 1
ATOM 1974 C C . TYR A 1 256 ? -38.282 13.558 32.306 1.00 82.62 256 TYR A C 1
ATOM 1976 O O . TYR A 1 256 ? -38.334 12.518 32.953 1.00 82.62 256 TYR A O 1
ATOM 1984 N N . THR A 1 257 ? -39.378 14.224 31.945 1.00 77.56 257 THR A N 1
ATOM 1985 C CA . THR A 1 257 ? -40.734 13.861 32.392 1.00 77.56 257 THR A CA 1
ATOM 1986 C C . THR A 1 257 ? -41.494 12.976 31.403 1.00 77.56 257 THR A C 1
ATOM 1988 O O . THR A 1 257 ? -42.423 12.276 31.799 1.00 77.56 257 THR A O 1
ATOM 1991 N N . ASP A 1 258 ? -41.083 12.953 30.132 1.00 77.50 258 ASP A N 1
ATOM 1992 C CA . ASP A 1 258 ? -41.751 12.206 29.060 1.00 77.50 258 ASP A CA 1
ATOM 1993 C C . ASP A 1 258 ? -40.951 10.954 28.660 1.00 77.50 258 ASP A C 1
ATOM 1995 O O . ASP A 1 258 ? -40.263 10.908 27.637 1.00 77.50 258 ASP A O 1
ATOM 1999 N N . TYR A 1 259 ? -40.973 9.933 29.523 1.00 79.06 259 TYR A N 1
ATOM 2000 C CA . TYR A 1 259 ? -40.372 8.632 29.228 1.00 79.06 259 TYR A CA 1
ATOM 2001 C C . TYR A 1 259 ? -41.125 7.475 29.888 1.00 79.06 259 TYR A C 1
ATOM 2003 O O . TYR A 1 259 ? -41.829 7.620 30.885 1.00 79.06 259 TYR A O 1
ATOM 2011 N N . LEU A 1 260 ? -40.944 6.278 29.328 1.00 80.56 260 LEU A N 1
ATOM 2012 C CA . LEU A 1 260 ? -41.464 5.049 29.919 1.00 80.56 260 LEU A CA 1
ATOM 2013 C C . LEU A 1 260 ? -40.460 4.487 30.919 1.00 80.56 260 LEU A C 1
ATOM 2015 O O . LEU A 1 260 ? -39.456 3.889 30.525 1.00 80.56 260 LEU A O 1
ATOM 2019 N N . GLU A 1 261 ? -40.772 4.629 32.204 1.00 82.19 261 GLU A N 1
ATOM 2020 C CA . GLU A 1 261 ? -39.917 4.160 33.296 1.00 82.19 261 GLU A CA 1
ATOM 2021 C C . GLU A 1 261 ? -39.763 2.632 33.324 1.00 82.19 261 GLU A C 1
ATOM 2023 O O . GLU A 1 261 ? -38.704 2.105 33.675 1.00 82.19 261 GLU A O 1
ATOM 2028 N N . SER A 1 262 ? -40.803 1.904 32.921 1.00 88.81 262 SER A N 1
ATOM 2029 C CA . SER A 1 262 ? -40.852 0.447 33.002 1.00 88.81 262 SER A CA 1
ATOM 2030 C C . SER A 1 262 ? -41.007 -0.226 31.638 1.00 88.81 262 SER A C 1
ATOM 2032 O O . SER A 1 262 ? -41.516 0.321 30.659 1.00 88.81 262 SER A O 1
ATOM 2034 N N . CYS A 1 263 ? -40.510 -1.455 31.570 1.00 90.31 263 CYS A N 1
ATOM 2035 C CA . CYS A 1 263 ? -40.767 -2.397 30.491 1.00 90.31 263 CYS A CA 1
ATOM 2036 C C . CYS A 1 263 ? -42.183 -2.981 30.630 1.00 90.31 263 CYS A C 1
ATOM 2038 O O . CYS A 1 263 ? -42.738 -3.018 31.724 1.00 90.31 263 CYS A O 1
ATOM 2040 N N . THR A 1 264 ? -42.727 -3.567 29.562 1.00 88.44 264 THR A N 1
ATOM 2041 C CA . THR A 1 264 ? -44.009 -4.304 29.570 1.00 88.44 264 THR A CA 1
ATOM 2042 C C . THR A 1 264 ? -44.060 -5.434 30.611 1.00 88.44 264 THR A C 1
ATOM 2044 O O . THR A 1 264 ? -45.131 -5.896 30.988 1.00 88.44 264 THR A O 1
ATOM 2047 N N . CYS A 1 265 ? -42.910 -5.900 31.112 1.00 89.00 265 CYS A N 1
ATOM 2048 C CA . CYS A 1 265 ? -42.853 -6.856 32.223 1.00 89.00 265 CYS A CA 1
ATOM 2049 C C . CYS A 1 265 ? -43.011 -6.226 33.623 1.00 89.00 265 CYS A C 1
ATOM 2051 O O . CYS A 1 265 ? -42.887 -6.940 34.615 1.00 89.00 265 CYS A O 1
ATOM 2053 N N . GLY A 1 266 ? -43.226 -4.911 33.713 1.00 87.62 266 GLY A N 1
ATOM 2054 C CA . GLY A 1 266 ? -43.410 -4.158 34.957 1.00 87.62 266 GLY A CA 1
ATOM 2055 C C . GLY A 1 266 ? -42.119 -3.764 35.682 1.00 87.62 266 GLY A C 1
ATOM 2056 O O . GLY A 1 266 ? -42.179 -3.113 36.717 1.00 87.62 266 GLY A O 1
ATOM 2057 N N . LYS A 1 267 ? -40.940 -4.140 35.169 1.00 89.81 267 LYS A N 1
ATOM 2058 C CA . LYS A 1 267 ? -39.642 -3.791 35.777 1.00 89.81 267 LYS A CA 1
ATOM 2059 C C . LYS A 1 267 ? -39.037 -2.543 35.142 1.00 89.81 267 LYS A C 1
ATOM 2061 O O . LYS A 1 267 ? -39.224 -2.314 33.947 1.00 89.81 267 LYS A O 1
ATOM 2066 N N . ALA A 1 268 ? -38.260 -1.796 35.926 1.00 89.12 268 ALA A N 1
ATOM 2067 C CA . ALA A 1 268 ? -37.498 -0.646 35.450 1.00 89.12 268 ALA A CA 1
ATOM 2068 C C . ALA A 1 268 ? -36.560 -1.020 34.290 1.00 89.12 268 ALA A C 1
ATOM 2070 O O . ALA A 1 268 ? -35.972 -2.111 34.263 1.00 89.12 268 ALA A O 1
ATOM 2071 N N . LYS A 1 269 ? -36.412 -0.107 33.329 1.00 89.94 269 LYS A N 1
ATOM 2072 C CA . LYS A 1 269 ? -35.528 -0.300 32.179 1.00 89.94 269 LYS A CA 1
ATOM 2073 C C . LYS A 1 269 ? -34.076 -0.078 32.596 1.00 89.94 269 LYS A C 1
ATOM 2075 O O . LYS A 1 269 ? -33.647 1.049 32.826 1.00 89.94 269 LYS A O 1
ATOM 2080 N N . THR A 1 270 ? -33.299 -1.156 32.635 1.00 89.81 270 THR A N 1
ATOM 2081 C CA . THR A 1 270 ? -31.851 -1.114 32.893 1.00 89.81 270 THR A CA 1
ATOM 2082 C C . THR A 1 270 ? -31.049 -1.552 31.664 1.00 89.81 270 THR A C 1
ATOM 2084 O O . THR A 1 270 ? -31.585 -2.277 30.817 1.00 89.81 270 THR A O 1
ATOM 2087 N N . PRO A 1 271 ? -29.755 -1.188 31.571 1.00 88.19 271 PRO A N 1
ATOM 2088 C CA . PRO A 1 271 ? -28.891 -1.585 30.454 1.00 88.19 271 PRO A CA 1
ATOM 2089 C C . PRO A 1 271 ? -28.826 -3.092 30.203 1.00 88.19 271 PRO A C 1
ATOM 2091 O O . PRO A 1 271 ? -28.707 -3.548 29.069 1.00 88.19 271 PRO A O 1
ATOM 2094 N N . VAL A 1 272 ? -28.994 -3.873 31.267 1.00 88.81 272 VAL A N 1
ATOM 2095 C CA . VAL A 1 272 ? -28.945 -5.339 31.261 1.00 88.81 272 VAL A CA 1
ATOM 2096 C C . VAL A 1 272 ? -30.338 -5.978 31.249 1.00 88.81 272 VAL A C 1
ATOM 2098 O O . VAL A 1 272 ? -30.472 -7.200 31.319 1.00 88.81 272 VAL A O 1
ATOM 2101 N N . HIS A 1 273 ? -31.408 -5.179 31.165 1.00 89.81 273 HIS A N 1
ATOM 2102 C CA . HIS A 1 273 ? -32.779 -5.675 31.283 1.00 89.81 273 HIS A CA 1
ATOM 2103 C C . HIS A 1 273 ? -33.171 -6.626 30.145 1.00 89.81 273 HIS A C 1
ATOM 2105 O O . HIS A 1 273 ? -33.929 -7.566 30.379 1.00 89.81 273 HIS A O 1
ATOM 2111 N N . PHE A 1 274 ? -32.610 -6.445 28.942 1.00 88.00 274 PHE A N 1
ATOM 2112 C CA . PHE A 1 274 ? -32.811 -7.369 27.818 1.00 88.00 274 PHE A CA 1
ATOM 2113 C C . PHE A 1 274 ? -32.449 -8.812 28.192 1.00 88.00 274 PHE A C 1
ATOM 2115 O O . PHE A 1 274 ? -33.113 -9.745 27.747 1.00 88.00 274 PHE A O 1
ATOM 2122 N N . PHE A 1 275 ? -31.444 -8.981 29.055 1.00 86.75 275 PHE A N 1
ATOM 2123 C CA . PHE A 1 275 ? -31.004 -10.269 29.560 1.00 86.75 275 PHE A CA 1
ATOM 2124 C C . PHE A 1 275 ? -32.000 -10.794 30.611 1.00 86.75 275 PHE A C 1
ATOM 2126 O O . PHE A 1 275 ? -32.516 -11.897 30.496 1.00 86.75 275 PHE A O 1
ATOM 2133 N N . PHE A 1 276 ? -32.380 -9.997 31.611 1.00 87.44 276 PHE A N 1
ATOM 2134 C CA . PHE A 1 276 ? -33.195 -10.495 32.734 1.00 87.44 276 PHE A CA 1
ATOM 2135 C C . PHE A 1 276 ? -34.720 -10.432 32.555 1.00 87.44 276 PHE A C 1
ATOM 2137 O O . PHE A 1 276 ? -35.455 -10.862 33.453 1.00 87.44 276 PHE A O 1
ATOM 2144 N N . CYS A 1 277 ? -35.225 -9.891 31.446 1.00 89.50 277 CYS A N 1
ATOM 2145 C CA . CYS A 1 277 ? -36.662 -9.772 31.213 1.00 89.50 277 CYS A CA 1
ATOM 2146 C C . CYS A 1 277 ? -37.344 -11.158 31.200 1.00 89.50 277 CYS A C 1
ATOM 2148 O O . CYS A 1 277 ? -36.902 -12.043 30.461 1.00 89.50 277 CYS A O 1
ATOM 2150 N N . PRO A 1 278 ? -38.440 -11.370 31.962 1.00 88.00 278 PRO A N 1
ATOM 2151 C CA . PRO A 1 278 ? -39.154 -12.649 31.995 1.00 88.00 278 PRO A CA 1
ATOM 2152 C C . PRO A 1 278 ? -39.615 -13.135 30.617 1.00 88.00 278 PRO A C 1
ATOM 2154 O O . PRO A 1 278 ? -39.533 -14.329 30.332 1.00 88.00 278 PRO A O 1
ATOM 2157 N N . TYR A 1 279 ? -40.055 -12.214 29.753 1.00 86.06 279 TYR A N 1
ATOM 2158 C CA . TYR A 1 279 ? -40.492 -12.536 28.396 1.00 86.06 279 TYR A CA 1
ATOM 2159 C C . TYR A 1 279 ? -39.324 -13.022 27.532 1.00 86.06 279 TYR A C 1
ATOM 2161 O O . TYR A 1 279 ? -39.416 -14.094 26.938 1.00 86.06 279 TYR A O 1
ATOM 2169 N N . THR A 1 280 ? -38.182 -12.326 27.558 1.00 83.56 280 THR A N 1
ATOM 2170 C CA . THR A 1 280 ? -36.966 -12.763 26.852 1.00 83.56 280 THR A CA 1
ATOM 2171 C C . THR A 1 280 ? -36.454 -14.099 27.386 1.00 83.56 280 THR A C 1
ATOM 2173 O O . THR A 1 280 ? -36.136 -15.009 26.620 1.00 83.56 280 THR A O 1
ATOM 2176 N N . ARG A 1 281 ? -36.431 -14.261 28.714 1.00 79.12 281 ARG A N 1
ATOM 2177 C CA . ARG A 1 281 ? -35.970 -15.486 29.376 1.00 79.12 281 ARG A CA 1
ATOM 2178 C C . ARG A 1 281 ? -36.854 -16.686 29.040 1.00 79.12 281 ARG A C 1
ATOM 2180 O O . ARG A 1 281 ? -36.345 -17.800 28.947 1.00 79.12 281 ARG A O 1
ATOM 2187 N N . LYS A 1 282 ? -38.159 -16.475 28.828 1.00 79.94 282 LYS A N 1
ATOM 2188 C CA . LYS A 1 282 ? -39.086 -17.520 28.369 1.00 79.94 282 LYS A CA 1
ATOM 2189 C C . LYS A 1 282 ? -38.742 -17.991 26.955 1.00 79.94 282 LYS A C 1
ATOM 2191 O O . LYS A 1 282 ? -38.718 -19.199 26.741 1.00 79.94 282 LYS A O 1
ATOM 2196 N N . CYS A 1 283 ? -38.428 -17.074 26.040 1.00 76.25 283 CYS A N 1
ATOM 2197 C CA . CYS A 1 283 ? -38.066 -17.404 24.658 1.00 76.25 283 CYS A CA 1
ATOM 2198 C C . CYS A 1 283 ? -36.739 -18.169 24.546 1.00 76.25 283 CYS A C 1
ATOM 2200 O O . CYS A 1 283 ? -36.522 -18.870 23.567 1.00 76.25 283 CYS A O 1
ATOM 2202 N N . TRP A 1 284 ? -35.843 -18.030 25.526 1.00 73.00 284 TRP A N 1
ATOM 2203 C CA . TRP A 1 284 ? -34.462 -18.517 25.429 1.00 73.00 284 TRP A CA 1
ATOM 2204 C C . TRP A 1 284 ? -34.075 -19.554 26.498 1.00 73.00 284 TRP A C 1
ATOM 2206 O O . TRP A 1 284 ? -32.891 -19.840 26.668 1.00 73.00 284 TRP A O 1
ATOM 2216 N N . LYS A 1 285 ? -35.045 -20.151 27.209 1.00 68.56 285 LYS A N 1
ATOM 2217 C CA . LYS A 1 285 ? -34.821 -21.043 28.371 1.00 68.56 285 LYS A CA 1
ATOM 2218 C C . LYS A 1 285 ? -33.683 -22.063 28.212 1.00 68.56 285 LYS A C 1
ATOM 2220 O O . LYS A 1 285 ? -32.971 -22.310 29.182 1.00 68.56 285 LYS A O 1
ATOM 2225 N N . ASP A 1 286 ? -33.496 -22.641 27.028 1.00 69.31 286 ASP A N 1
ATOM 2226 C CA . ASP A 1 286 ? -32.491 -23.686 26.794 1.00 69.31 286 ASP A CA 1
ATOM 2227 C C . ASP A 1 286 ? -31.061 -23.149 26.709 1.00 69.31 286 ASP A C 1
ATOM 2229 O O . ASP A 1 286 ? -30.165 -23.708 27.335 1.00 69.31 286 ASP A O 1
ATOM 2233 N N . ARG A 1 287 ? -30.836 -22.003 26.056 1.00 68.50 287 ARG A N 1
ATOM 2234 C CA . ARG A 1 287 ? -29.507 -21.360 26.022 1.00 68.50 287 ARG A CA 1
ATOM 2235 C C . ARG A 1 287 ? -29.088 -20.828 27.389 1.00 68.50 287 ARG A C 1
ATOM 2237 O O . ARG A 1 287 ? -27.908 -20.835 27.721 1.00 68.50 287 ARG A O 1
ATOM 2244 N N . TRP A 1 288 ? -30.059 -20.419 28.205 1.00 65.94 288 TRP A N 1
ATOM 2245 C CA . TRP A 1 288 ? -29.812 -19.982 29.579 1.00 65.94 288 TRP A CA 1
ATOM 2246 C C . TRP A 1 288 ? -29.304 -21.104 30.484 1.00 65.94 288 TRP A C 1
ATOM 2248 O O . TRP A 1 288 ? -28.552 -20.828 31.415 1.00 65.94 288 TRP A O 1
ATOM 2258 N N . ARG A 1 289 ? -29.663 -22.364 30.199 1.00 64.19 289 ARG A N 1
ATOM 2259 C CA . ARG A 1 289 ? -29.113 -23.528 30.912 1.00 64.19 289 ARG A CA 1
ATOM 2260 C C . ARG A 1 289 ? -27.631 -23.761 30.608 1.00 64.19 289 ARG A C 1
ATOM 2262 O O . ARG A 1 289 ? -26.963 -24.440 31.378 1.00 64.19 289 ARG A O 1
ATOM 2269 N N . CYS A 1 290 ? -27.109 -23.182 29.526 1.00 60.53 290 CYS A N 1
ATOM 2270 C CA . CYS A 1 290 ? -25.720 -23.333 29.095 1.00 60.53 290 CYS A CA 1
ATOM 2271 C C . CYS A 1 290 ? -24.786 -22.208 29.581 1.00 60.53 290 CYS A C 1
ATOM 2273 O O . CYS A 1 290 ? -23.603 -22.233 29.245 1.00 60.53 290 CYS A O 1
ATOM 2275 N N . ILE A 1 291 ? -25.278 -21.233 30.358 1.00 66.31 291 ILE A N 1
ATOM 2276 C CA . ILE A 1 291 ? -24.444 -20.166 30.931 1.00 66.31 291 ILE A CA 1
ATOM 2277 C C . ILE A 1 291 ? -23.587 -20.760 32.058 1.00 66.31 291 ILE A C 1
ATOM 2279 O O . ILE A 1 291 ? -24.051 -20.916 33.185 1.00 66.31 291 ILE A O 1
ATOM 2283 N N . LYS A 1 292 ? -22.335 -21.111 31.746 1.00 60.78 292 LYS A N 1
ATOM 2284 C CA . LYS A 1 292 ? -21.413 -21.761 32.694 1.00 60.78 292 LYS A CA 1
ATOM 2285 C C . LYS A 1 292 ? -20.827 -20.796 33.729 1.00 60.78 292 LYS A C 1
ATOM 2287 O O . LYS A 1 292 ? -20.650 -21.175 34.879 1.00 60.78 292 LYS A O 1
ATOM 2292 N N . ASP A 1 293 ? -20.589 -19.545 33.337 1.00 73.69 293 ASP A N 1
ATOM 2293 C CA . ASP A 1 293 ? -19.834 -18.562 34.133 1.00 73.69 293 ASP A CA 1
ATOM 2294 C C . ASP A 1 293 ? -20.715 -17.576 34.923 1.00 73.69 293 ASP A C 1
ATOM 2296 O O . ASP A 1 293 ? -20.228 -16.610 35.514 1.00 73.69 293 ASP A O 1
ATOM 2300 N N . GLY A 1 294 ? -22.027 -17.817 34.950 1.00 80.75 294 GLY A N 1
ATOM 2301 C CA . GLY A 1 294 ? -23.005 -16.958 35.612 1.00 80.75 294 GLY A CA 1
ATOM 2302 C C . GLY A 1 294 ? -23.402 -15.709 34.804 1.00 80.75 294 GLY A C 1
ATOM 2303 O O . GLY A 1 294 ? -22.780 -15.356 33.797 1.00 80.75 294 GLY A O 1
ATOM 2304 N N . PRO A 1 295 ? -24.477 -15.018 35.223 1.00 82.06 295 PRO A N 1
ATOM 2305 C CA . PRO A 1 295 ? -25.081 -13.942 34.441 1.00 82.06 295 PRO A CA 1
ATOM 2306 C C . PRO A 1 295 ? -24.207 -12.683 34.340 1.00 82.06 295 PRO A C 1
ATOM 2308 O O . PRO A 1 295 ? -24.165 -12.086 33.272 1.00 82.06 295 PRO A O 1
ATOM 2311 N N . SER A 1 296 ? -23.472 -12.303 35.395 1.00 82.44 296 SER A N 1
ATOM 2312 C CA . SER A 1 296 ? -22.632 -11.089 35.384 1.00 82.44 296 SER A CA 1
ATOM 2313 C C . SER A 1 296 ? -21.512 -11.176 34.346 1.00 82.44 296 SER A C 1
ATOM 2315 O O . SER A 1 296 ? -21.450 -10.351 33.444 1.00 82.44 296 SER A O 1
ATOM 2317 N N . LYS A 1 297 ? -20.698 -12.240 34.394 1.00 83.25 297 LYS A N 1
ATOM 2318 C CA . LYS A 1 297 ? -19.602 -12.454 33.433 1.00 83.25 297 LYS A CA 1
ATOM 2319 C C . LYS A 1 297 ? -20.103 -12.563 31.993 1.00 83.25 297 LYS A C 1
ATOM 2321 O O . LYS A 1 297 ? -19.435 -12.116 31.067 1.00 83.25 297 LYS A O 1
ATOM 2326 N N . THR A 1 298 ? -21.288 -13.144 31.807 1.00 86.69 298 THR A N 1
ATOM 2327 C CA . THR A 1 298 ? -21.920 -13.244 30.485 1.00 86.69 298 THR A CA 1
ATOM 2328 C C . THR A 1 298 ? -22.295 -11.870 29.946 1.00 86.69 298 THR A C 1
ATOM 2330 O O . THR A 1 298 ? -22.046 -11.585 28.781 1.00 86.69 298 THR A O 1
ATOM 2333 N N . ILE A 1 299 ? -22.870 -11.008 30.785 1.00 86.88 299 ILE A N 1
ATOM 2334 C CA . ILE A 1 299 ? -23.219 -9.635 30.413 1.00 86.88 299 ILE A CA 1
ATOM 2335 C C . ILE A 1 299 ? -21.965 -8.832 30.086 1.00 86.88 299 ILE A C 1
ATOM 2337 O O . ILE A 1 299 ? -21.937 -8.172 29.049 1.00 86.88 299 ILE A O 1
ATOM 2341 N N . ASP A 1 300 ? -20.931 -8.931 30.921 1.00 84.62 300 ASP A N 1
ATOM 2342 C CA . ASP A 1 300 ? -19.663 -8.252 30.669 1.00 84.62 300 ASP A CA 1
ATOM 2343 C C . ASP A 1 300 ? -19.111 -8.690 29.315 1.00 84.62 300 ASP A C 1
ATOM 2345 O O . ASP A 1 300 ? -18.812 -7.851 28.473 1.00 84.62 300 ASP A O 1
ATOM 2349 N N . TRP A 1 301 ? -19.077 -9.994 29.031 1.00 86.38 301 TRP A N 1
ATOM 2350 C CA . TRP A 1 301 ? -18.641 -10.511 27.734 1.00 86.38 301 TRP A CA 1
ATOM 2351 C C . TRP A 1 301 ? -19.498 -10.007 26.560 1.00 86.38 301 TRP A C 1
ATOM 2353 O O . TRP A 1 301 ? -18.934 -9.590 25.544 1.00 86.38 301 TRP A O 1
ATOM 2363 N N . LEU A 1 302 ? -20.832 -10.002 26.704 1.00 87.69 302 LEU A N 1
ATOM 2364 C CA . LEU A 1 302 ? -21.787 -9.520 25.694 1.00 87.69 302 LEU A CA 1
ATOM 2365 C C . LEU A 1 302 ? -21.579 -8.041 25.346 1.00 87.69 302 LEU A C 1
ATOM 2367 O O . LEU A 1 302 ? -21.717 -7.664 24.186 1.00 87.69 302 LEU A O 1
ATOM 2371 N N . LEU A 1 303 ? -21.270 -7.211 26.344 1.00 86.56 303 LEU A N 1
ATOM 2372 C CA . LEU A 1 303 ? -21.172 -5.758 26.197 1.00 86.56 303 LEU A CA 1
ATOM 2373 C C . LEU A 1 303 ? -19.736 -5.249 25.973 1.00 86.56 303 LEU A C 1
ATOM 2375 O O . LEU A 1 303 ? -19.573 -4.107 25.551 1.00 86.56 303 LEU A O 1
ATOM 2379 N N . SER A 1 304 ? -18.707 -6.060 26.243 1.00 79.75 304 SER A N 1
ATOM 2380 C CA . SER A 1 304 ? -17.290 -5.642 26.176 1.00 79.75 304 SER A CA 1
ATOM 2381 C C . SER A 1 304 ? -16.496 -6.231 25.011 1.00 79.75 304 SER A C 1
ATOM 2383 O O . SER A 1 304 ? -15.409 -5.743 24.697 1.00 79.75 304 SER A O 1
ATOM 2385 N N . THR A 1 305 ? -16.987 -7.297 24.369 1.00 81.69 305 THR A N 1
ATOM 2386 C CA . THR A 1 305 ? -16.242 -7.998 23.315 1.00 81.69 305 THR A CA 1
ATOM 2387 C C . THR A 1 305 ? -16.970 -7.962 21.982 1.00 81.69 305 THR A C 1
ATOM 2389 O O . THR A 1 305 ? -18.194 -8.021 21.919 1.00 81.69 305 THR A O 1
ATOM 2392 N N . ALA A 1 306 ? -16.216 -7.959 20.883 1.00 80.50 306 ALA A N 1
ATOM 2393 C CA . ALA A 1 306 ? -16.813 -7.987 19.551 1.00 80.50 306 ALA A CA 1
ATOM 2394 C C . ALA A 1 306 ? -17.605 -9.280 19.264 1.00 80.50 306 ALA A C 1
ATOM 2396 O O . ALA A 1 306 ? -18.621 -9.234 18.580 1.00 80.50 306 ALA A O 1
ATOM 2397 N N . ALA A 1 307 ? -17.167 -10.427 19.797 1.00 82.19 307 ALA A N 1
ATOM 2398 C CA . ALA A 1 307 ? -17.926 -11.679 19.697 1.00 82.19 307 ALA A CA 1
ATOM 2399 C C . ALA A 1 307 ? -19.215 -11.624 20.538 1.00 82.19 307 ALA A C 1
ATOM 2401 O O . ALA A 1 307 ? -20.270 -12.078 20.101 1.00 82.19 307 ALA A O 1
ATOM 2402 N N . GLY A 1 308 ? -19.145 -11.003 21.717 1.00 85.88 308 GLY A N 1
ATOM 2403 C CA . GLY A 1 308 ? -20.308 -10.723 22.547 1.00 85.88 308 GLY A CA 1
ATOM 2404 C C . GLY A 1 308 ? -21.302 -9.773 21.884 1.00 85.88 308 GLY A C 1
ATOM 2405 O O . GLY A 1 308 ? -22.502 -9.999 21.976 1.00 85.88 308 GLY A O 1
ATOM 2406 N N . ALA A 1 309 ? -20.824 -8.775 21.141 1.00 87.19 309 ALA A N 1
ATOM 2407 C CA . ALA A 1 309 ? -21.654 -7.837 20.390 1.00 87.19 309 ALA A CA 1
ATOM 2408 C C . ALA A 1 309 ? -22.471 -8.528 19.278 1.00 87.19 309 ALA A C 1
ATOM 2410 O O . ALA A 1 309 ? -23.649 -8.219 19.072 1.00 87.19 309 ALA A O 1
ATOM 2411 N N . GLU A 1 310 ? -21.874 -9.500 18.581 1.00 87.00 310 GLU A N 1
ATOM 2412 C CA . GLU A 1 310 ? -22.578 -10.359 17.617 1.00 87.00 310 GLU A CA 1
ATOM 2413 C C . GLU A 1 310 ? -23.646 -11.216 18.310 1.00 87.00 310 GLU A C 1
ATOM 2415 O O . GLU A 1 310 ? -24.778 -11.321 17.830 1.00 87.00 310 GLU A O 1
ATOM 2420 N N . GLU A 1 311 ? -23.330 -11.767 19.481 1.00 87.56 311 GLU A N 1
ATOM 2421 C CA . GLU A 1 311 ? -24.290 -12.543 20.261 1.00 87.56 311 GLU A CA 1
ATOM 2422 C C . GLU A 1 311 ? -25.428 -11.677 20.818 1.00 87.56 311 GLU A C 1
ATOM 2424 O O . GLU A 1 311 ? -26.594 -12.060 20.734 1.00 87.56 311 GLU A O 1
ATOM 2429 N N . PHE A 1 312 ? -25.125 -10.478 21.317 1.00 88.81 312 PHE A N 1
ATOM 2430 C CA . PHE A 1 312 ? -26.111 -9.479 21.726 1.00 88.81 312 PHE A CA 1
ATOM 2431 C C . PHE A 1 312 ? -27.064 -9.162 20.573 1.00 88.81 312 PHE A C 1
ATOM 2433 O O . PHE A 1 312 ? -28.283 -9.135 20.753 1.00 88.81 312 PHE A O 1
ATOM 2440 N N . SER A 1 313 ? -26.511 -8.973 19.373 1.00 89.94 313 SER A N 1
ATOM 2441 C CA . SER A 1 313 ? -27.291 -8.744 18.162 1.00 89.94 313 SER A CA 1
ATOM 2442 C C . SER A 1 313 ? -28.249 -9.894 17.881 1.00 89.94 313 SER A C 1
ATOM 2444 O O . SER A 1 313 ? -29.430 -9.654 17.625 1.00 89.94 313 SER A O 1
ATOM 2446 N N . ARG A 1 314 ? -27.783 -11.140 18.007 1.00 88.06 314 ARG A N 1
ATOM 2447 C CA . ARG A 1 314 ? -28.637 -12.320 17.864 1.00 88.06 314 ARG A CA 1
ATOM 2448 C C . ARG A 1 314 ? -29.743 -12.362 18.920 1.00 88.06 314 ARG A C 1
ATOM 2450 O O . ARG A 1 314 ? -30.905 -12.527 18.560 1.00 88.06 314 ARG A O 1
ATOM 2457 N N . ILE A 1 315 ? -29.409 -12.144 20.195 1.00 87.19 315 ILE A N 1
ATOM 2458 C CA . ILE A 1 315 ? -30.373 -12.125 21.309 1.00 87.19 315 ILE A CA 1
ATOM 2459 C C . ILE A 1 315 ? -31.492 -11.125 21.032 1.00 87.19 315 ILE A C 1
ATOM 2461 O O . ILE A 1 315 ? -32.675 -11.458 21.109 1.00 87.19 315 ILE A O 1
ATOM 2465 N N . VAL A 1 316 ? -31.127 -9.889 20.702 1.00 88.69 316 VAL A N 1
ATOM 2466 C CA . VAL A 1 316 ? -32.078 -8.796 20.489 1.00 88.69 316 VAL A CA 1
ATOM 2467 C C . VAL A 1 316 ? -32.966 -9.035 19.270 1.00 88.69 316 VAL A C 1
ATOM 2469 O O . VAL A 1 316 ? -34.141 -8.666 19.294 1.00 88.69 316 VAL A O 1
ATOM 2472 N N . GLN A 1 317 ? -32.414 -9.626 18.212 1.00 88.12 317 GLN A N 1
ATOM 2473 C CA . GLN A 1 317 ? -33.149 -9.901 16.983 1.00 88.12 317 GLN A CA 1
ATOM 2474 C C . GLN A 1 317 ? -34.107 -11.083 17.129 1.00 88.12 317 GLN A C 1
ATOM 2476 O O . GLN A 1 317 ? -35.267 -10.945 16.759 1.00 88.12 317 GLN A O 1
ATOM 2481 N N . GLU A 1 318 ? -33.666 -12.204 17.705 1.00 87.50 318 GLU A N 1
ATOM 2482 C CA . GLU A 1 318 ? -34.505 -13.400 17.872 1.00 87.50 318 GLU A CA 1
ATOM 2483 C C . GLU A 1 318 ? -35.612 -13.200 18.914 1.00 87.50 318 GLU A C 1
ATOM 2485 O O . GLU A 1 318 ? -36.711 -13.723 18.766 1.00 87.50 318 GLU A O 1
ATOM 2490 N N . SER A 1 319 ? -35.340 -12.444 19.981 1.00 85.75 319 SER A N 1
ATOM 2491 C CA . SER A 1 319 ? -36.351 -12.145 21.004 1.00 85.75 319 SER A CA 1
ATOM 2492 C C . SER A 1 319 ? -37.278 -10.990 20.632 1.00 85.75 319 SER A C 1
ATOM 2494 O O . SER A 1 319 ? -38.218 -10.709 21.377 1.00 85.75 319 SER A O 1
ATOM 2496 N N . SER A 1 320 ? -36.964 -10.260 19.556 1.00 86.62 320 SER A N 1
ATOM 2497 C CA . SER A 1 320 ? -37.568 -8.966 19.230 1.00 86.62 320 SER A CA 1
ATOM 2498 C C . SER A 1 320 ? -37.650 -8.013 20.431 1.00 86.62 320 SER A C 1
ATOM 2500 O O . SER A 1 320 ? -38.534 -7.159 20.494 1.00 86.62 320 SER A O 1
ATOM 2502 N N . PHE A 1 321 ? -36.731 -8.114 21.402 1.00 88.19 321 PHE A N 1
ATOM 2503 C CA . PHE A 1 321 ? -36.893 -7.459 22.702 1.00 88.19 321 PHE A CA 1
ATOM 2504 C C . PHE A 1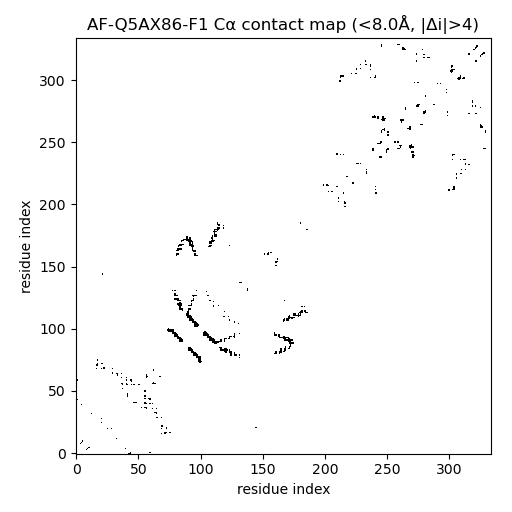 321 ? -37.110 -5.948 22.583 1.00 88.19 321 PHE A C 1
ATOM 2506 O O . PHE A 1 321 ? -38.066 -5.418 23.135 1.00 88.19 321 PHE A O 1
ATOM 2513 N N . PHE A 1 322 ? -36.279 -5.251 21.807 1.00 86.31 322 PHE A N 1
ATOM 2514 C CA . PHE A 1 322 ? -36.396 -3.798 21.622 1.00 86.31 322 PHE A CA 1
ATOM 2515 C C . PHE A 1 322 ? -37.443 -3.369 20.579 1.00 86.31 322 PHE A C 1
ATOM 2517 O O . PHE A 1 322 ? -37.577 -2.168 20.317 1.00 86.31 322 PHE A O 1
ATOM 2524 N N . LYS A 1 323 ? -38.140 -4.327 19.954 1.00 84.62 323 LYS A N 1
ATOM 2525 C CA . LYS A 1 323 ? -39.215 -4.085 18.983 1.00 84.62 323 LYS A CA 1
ATOM 2526 C C . LYS A 1 323 ? -40.593 -4.328 19.593 1.00 84.62 323 LYS A C 1
ATOM 2528 O O . LYS A 1 323 ? -41.441 -3.465 19.434 1.00 84.62 323 LYS A O 1
ATOM 2533 N N . ASP A 1 324 ? -40.768 -5.421 20.332 1.00 84.50 324 ASP A N 1
ATOM 2534 C CA . ASP A 1 324 ? -42.097 -5.898 20.737 1.00 84.50 324 ASP A CA 1
ATOM 2535 C C . ASP A 1 324 ? -42.286 -5.907 22.263 1.00 84.50 324 ASP A C 1
ATOM 2537 O O . ASP A 1 324 ? -43.401 -5.768 22.755 1.00 84.50 324 ASP A O 1
ATOM 2541 N N . ILE A 1 325 ? -41.200 -6.047 23.036 1.00 85.38 325 ILE A N 1
ATOM 2542 C CA . ILE A 1 325 ? -41.270 -6.233 24.496 1.00 85.38 325 ILE A CA 1
ATOM 2543 C C . ILE A 1 325 ? -40.977 -4.925 25.240 1.00 85.38 325 ILE A C 1
ATOM 2545 O O . ILE A 1 325 ? -41.765 -4.470 26.066 1.00 85.38 325 ILE A O 1
ATOM 2549 N N . CYS A 1 326 ? -39.826 -4.319 24.966 1.00 86.25 326 CYS A N 1
ATOM 2550 C CA . CYS A 1 326 ? -39.324 -3.107 25.600 1.00 86.25 326 CYS A CA 1
ATOM 2551 C C . CYS A 1 326 ? -39.093 -2.039 24.528 1.00 86.25 326 CYS A C 1
ATOM 2553 O O . CYS A 1 326 ? -37.974 -1.812 24.055 1.00 86.25 326 CYS A O 1
ATOM 2555 N N . LEU A 1 327 ? -40.193 -1.412 24.114 1.00 79.75 327 LEU A N 1
ATOM 2556 C CA . LEU A 1 327 ? -40.207 -0.362 23.100 1.00 79.75 327 LEU A CA 1
ATOM 2557 C C . LEU A 1 327 ? -39.384 0.858 23.529 1.00 79.75 327 LEU A C 1
ATOM 2559 O O . LEU A 1 327 ? -39.372 1.233 24.703 1.00 79.75 327 LEU A O 1
ATOM 2563 N N . ASN A 1 328 ? -38.740 1.496 22.545 1.00 72.00 328 ASN A N 1
ATOM 2564 C CA . ASN A 1 328 ? -38.094 2.794 22.745 1.00 72.00 328 ASN A CA 1
ATOM 2565 C C . ASN A 1 328 ? -39.140 3.866 23.042 1.00 72.00 328 ASN A C 1
ATOM 2567 O O . ASN A 1 328 ? -40.155 3.896 22.342 1.00 72.00 328 ASN A O 1
ATOM 2571 N N . TRP A 1 329 ? -38.839 4.799 23.946 1.00 64.75 329 TRP A N 1
ATOM 2572 C CA . TRP A 1 329 ? -39.663 6.000 24.111 1.00 64.75 329 TRP A CA 1
ATOM 2573 C C . TRP A 1 329 ? -39.853 6.746 22.772 1.00 64.75 329 TRP A C 1
ATOM 2575 O O . TRP A 1 329 ? -40.982 7.018 22.377 1.00 64.75 329 TRP A O 1
ATOM 2585 N N . ALA A 1 330 ? -38.784 6.894 21.975 1.00 60.16 330 ALA A N 1
ATOM 2586 C CA . ALA A 1 330 ? -38.803 7.602 20.686 1.00 60.16 330 ALA A CA 1
ATOM 2587 C C . ALA A 1 330 ? -39.701 6.984 19.586 1.00 60.16 330 ALA A C 1
ATOM 2589 O O . ALA A 1 330 ? -39.809 7.550 18.505 1.00 60.16 330 ALA A O 1
ATOM 2590 N N 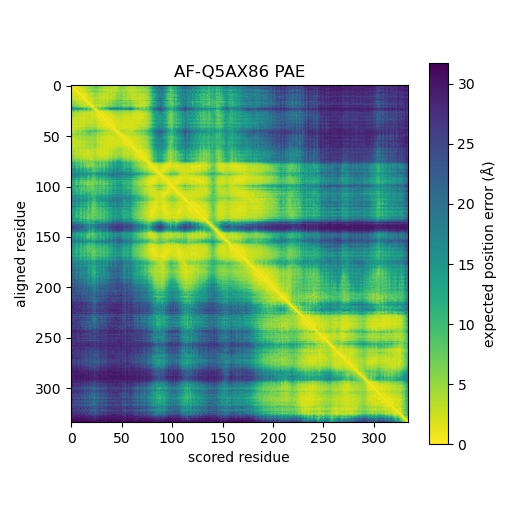. ARG A 1 331 ? -40.305 5.804 19.803 1.00 51.59 331 ARG A N 1
ATOM 2591 C CA . ARG A 1 331 ? -41.253 5.189 18.851 1.00 51.59 331 ARG A CA 1
ATOM 2592 C C . ARG A 1 331 ? -42.724 5.451 19.180 1.00 51.59 331 ARG A C 1
ATOM 2594 O O . ARG A 1 331 ? -43.563 5.058 18.381 1.00 51.59 331 ARG A O 1
ATOM 2601 N N . ARG A 1 332 ? -43.044 6.046 20.333 1.00 47.81 332 ARG A N 1
ATOM 2602 C CA . ARG A 1 332 ? -44.432 6.371 20.710 1.00 47.81 332 ARG A CA 1
ATOM 2603 C C . ARG A 1 332 ? -44.816 7.829 20.463 1.00 47.81 332 ARG A C 1
ATOM 2605 O O . ARG A 1 332 ? -45.997 8.133 20.494 1.00 47.81 332 ARG A O 1
ATOM 2612 N N . SER A 1 333 ? -43.845 8.698 20.199 1.00 42.78 333 SER A N 1
ATOM 2613 C CA . SER A 1 333 ? -44.059 10.124 19.916 1.00 42.78 333 SER A CA 1
ATOM 2614 C C . SER A 1 333 ? -44.408 10.417 18.443 1.00 42.78 333 SER A C 1
ATOM 2616 O O . SER A 1 333 ? -44.169 11.532 17.988 1.00 42.78 333 SER A O 1
ATOM 2618 N N . ALA A 1 334 ? -44.901 9.427 17.688 1.00 36.53 334 ALA A N 1
ATOM 2619 C CA . ALA A 1 334 ? -45.291 9.553 16.281 1.00 36.53 334 ALA A CA 1
ATOM 2620 C C . ALA A 1 334 ? -46.739 9.108 16.077 1.00 36.53 334 ALA A C 1
ATOM 2622 O O . ALA A 1 334 ? -47.091 8.041 16.636 1.00 36.53 334 ALA A O 1
#

Organism: Emericella nidulans (strain FGSC A4 / ATCC 38163 / CBS 112.46 / NRRL 194 / M139) (NCBI:txid227321)

Sequence (334 aa):
MRAAVIQCVLPTALYGAEVFYTGKRQQWVVNSLLSLFRTAALAIIPAYKTTPTAALLREADLPDPEALFNSILRRAAISVYSDGSRTSQGAGYGYAIYFGPILVSKGHGPAGPRTEVYDAEIMGAVEGLHAALGQPCVGYSTQLKPLQVCWIPGHSGIAGNKLADKLAKLGSSIYSPDIPPSPAYLQQEAKQWLCTETYTAYANKAPETYKALNIRPHTKESRSREHKLPWWVLGRLVAACTGHRDFTAYHQYFDYTDYLESCTCGKAKTPVHFFFCPYTRKCWKDRWRCIKDGPSKTIDWLLSTAAGAEEFSRIVQESSFFKDICLNWARRSA

Foldseek 3Di:
DLVCCVPPVVCVLCPCLLPPPQLPPVVVSLVVVLVVLLVVLVVQDVDDPPDDSVVSCVVSVHDRSSVVSVVSNQLLDKDKAKFKDADQQAIKIWIWIDRRVDTDDIAIAALARQEDSVVRRVVRVVVSVVVVCPDPSVVPDPDDRDDDDDDDDPPPPDPRNVRRVVRRVVNNPDHDHPNDHDPVSVVVVVVVVVQVVQQVVCCVPPDPLCVLLVPTDDDPVLCVLLVVFDPVLSVLLVCLSVVDAQFQVNCVVVVPPQHDQDWQQRDGGTSCCLVVPPLLCVQCVVVVVVPPPDDPVLVSCLNRDSVSVVVSSVSCVSSVCCNPTGDGSVVVVD

Solvent-accessible surface area (backbone atoms only — not comparable to full-atom values): 18721 Å² total; per-residue (Å²): 99,58,67,55,43,62,71,54,48,47,55,63,76,48,58,64,41,71,75,78,56,78,88,69,93,49,62,69,59,39,50,53,47,42,53,52,50,50,56,50,22,53,69,55,38,101,61,64,95,82,58,58,63,71,60,43,30,59,77,50,73,46,80,58,49,60,62,49,52,52,49,45,46,54,47,74,31,77,45,69,26,50,20,42,24,68,52,98,44,10,7,0,11,2,15,28,32,25,50,47,94,43,78,73,49,71,50,58,39,57,47,9,53,43,33,39,42,69,57,9,30,51,48,9,46,52,54,32,49,55,57,49,68,70,34,76,87,50,75,78,56,96,61,87,70,84,88,81,88,80,91,74,71,82,90,71,77,49,67,51,54,56,49,2,47,53,28,1,47,55,10,3,64,42,74,40,82,84,42,70,64,34,71,68,33,54,52,50,51,51,50,53,48,50,49,51,53,50,52,54,52,43,69,71,68,49,54,70,69,37,57,73,33,58,65,64,84,82,49,74,69,58,49,66,52,53,69,71,44,57,67,76,49,41,57,49,50,52,25,35,58,72,46,43,91,68,22,35,70,42,37,64,75,71,68,59,83,90,65,64,50,50,30,79,86,74,44,69,31,46,60,61,34,76,68,72,32,68,69,44,42,63,79,39,53,71,65,62,73,66,58,83,75,46,70,68,58,49,50,40,41,30,62,46,35,68,70,22,43,54,50,46,47,48,53,43,61,78,58,32,34,62,71,78,50,42,61,54,56,87,70,68,84,113

pLDDT: mean 84.01, std 10.4, range [36.53, 97.56]